Protein AF-A0A5C1QLM6-F1 (afdb_monomer)

pLDDT: mean 85.86, std 17.46, range [25.64, 98.12]

Nearest PDB structures (foldseek):
  5x2f-assembly1_D  TM=4.981E-01  e=1.579E-01  Homo sapiens
  3kex-assembly2_B-2  TM=4.715E-01  e=1.769E-01  Homo sapiens
  5wvd-assembly1_B  TM=4.440E-01  e=2.634E-01  Homo sapiens
  3wdi-assembly1_A  TM=3.909E-01  e=4.650E-01  Anoxybacillus sp. LM18-11
  3wdh-assembly1_A  TM=4.231E-01  e=8.208E-01  Anoxybacillus sp. LM18-11

Sequence (205 aa):
MNTLKQDDNNLIPLNIDGKEYSAILSGLNSKVFRSVDITALQNEPGWIFDDEERMEPWNLIGISEHRGCMVFYGPLVEGREFTSADLDLEKLNRMVHLFQALRNKKMSYQGFYSRGWIFLNDGRILLLPNSLMEFIRKSDNEKTRMLHWYPYNHPDHSGLKGLEFTAAILSATLLKGQHPYAPWKLKRITGTNNCAGAPSSVRTC

Organism: NCBI:txid2518645

Structure (mmCIF, N/CA/C/O backbone):
data_AF-A0A5C1QLM6-F1
#
_entry.id   AF-A0A5C1QLM6-F1
#
loop_
_atom_site.group_PDB
_atom_site.id
_atom_site.type_symbol
_atom_site.label_atom_id
_atom_site.label_alt_id
_atom_site.label_comp_id
_atom_site.label_asym_id
_atom_site.label_entity_id
_atom_site.label_seq_id
_atom_site.pdbx_PDB_ins_code
_atom_site.Cartn_x
_atom_site.Cartn_y
_atom_site.Cartn_z
_atom_site.occupancy
_atom_site.B_iso_or_equiv
_atom_site.auth_seq_id
_atom_site.auth_comp_id
_atom_site.auth_asym_id
_atom_site.auth_atom_id
_atom_site.pdbx_PDB_model_num
ATO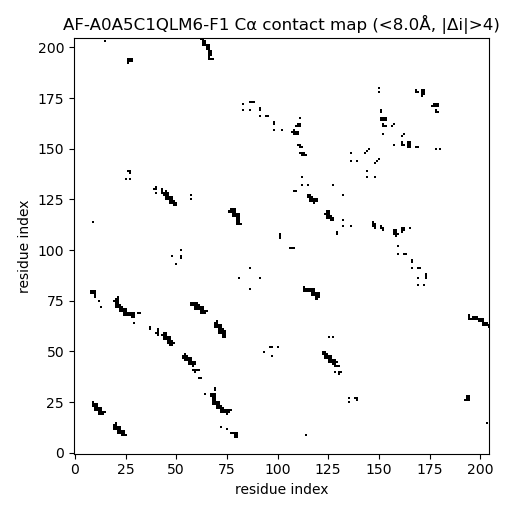M 1 N N . MET A 1 1 ? -24.770 -24.256 -4.754 1.00 31.14 1 MET A N 1
ATOM 2 C CA . MET A 1 1 ? -23.845 -23.624 -3.789 1.00 31.14 1 MET A CA 1
ATOM 3 C C . MET A 1 1 ? -23.047 -22.578 -4.544 1.00 31.14 1 MET A C 1
ATOM 5 O O . MET A 1 1 ? -22.203 -22.949 -5.346 1.00 31.14 1 MET A O 1
ATOM 9 N N . ASN A 1 2 ? -23.374 -21.297 -4.367 1.00 25.64 2 ASN A N 1
ATOM 10 C CA . ASN A 1 2 ? -22.615 -20.203 -4.970 1.00 25.64 2 ASN A CA 1
ATOM 11 C C . ASN A 1 2 ? -21.424 -19.902 -4.062 1.00 25.64 2 ASN A C 1
ATOM 13 O O . ASN A 1 2 ? -21.585 -19.309 -2.998 1.00 25.64 2 ASN A O 1
ATOM 17 N N . THR A 1 3 ? -20.240 -20.358 -4.458 1.00 26.95 3 THR A N 1
ATOM 18 C CA . THR A 1 3 ? -18.983 -19.942 -3.842 1.00 26.95 3 THR A CA 1
ATOM 19 C C . THR A 1 3 ? -18.791 -18.472 -4.195 1.00 26.95 3 THR A C 1
ATOM 21 O O . THR A 1 3 ? -18.468 -18.149 -5.338 1.00 26.95 3 THR A O 1
ATOM 24 N N . LEU A 1 4 ? -19.070 -17.572 -3.249 1.00 27.59 4 LEU A N 1
ATOM 25 C CA . LEU A 1 4 ? -18.693 -16.167 -3.370 1.00 27.59 4 LEU A CA 1
ATOM 26 C C . LEU A 1 4 ? -17.194 -16.138 -3.683 1.00 27.59 4 LEU A C 1
ATOM 28 O O . LEU A 1 4 ? -16.391 -16.617 -2.880 1.00 27.59 4 LEU A O 1
ATOM 32 N N . LYS A 1 5 ? -16.823 -15.635 -4.867 1.00 31.86 5 LYS A N 1
ATOM 33 C CA . LYS A 1 5 ? -15.451 -15.199 -5.115 1.00 31.86 5 LYS A CA 1
ATOM 34 C C . LYS A 1 5 ? -15.189 -14.141 -4.057 1.00 31.86 5 LYS A C 1
ATOM 36 O O . LYS A 1 5 ? -15.856 -13.114 -4.035 1.00 31.86 5 LYS A O 1
ATOM 41 N N . GLN A 1 6 ? -14.336 -14.474 -3.106 1.00 41.78 6 GLN A N 1
ATOM 42 C CA . GLN A 1 6 ? -13.878 -13.527 -2.118 1.00 41.78 6 GLN A CA 1
ATOM 43 C C . GLN A 1 6 ? -13.138 -12.451 -2.910 1.00 41.78 6 GLN A C 1
ATOM 45 O O . GLN A 1 6 ? -12.119 -12.753 -3.520 1.00 41.78 6 GLN A O 1
ATOM 50 N N . ASP A 1 7 ? -13.724 -11.259 -3.019 1.00 50.56 7 ASP A N 1
ATOM 51 C CA . ASP A 1 7 ? -13.037 -10.135 -3.639 1.00 50.56 7 ASP A CA 1
ATOM 52 C C . ASP A 1 7 ? -11.776 -9.891 -2.812 1.00 50.56 7 ASP A C 1
ATOM 54 O O . ASP A 1 7 ? -11.856 -9.553 -1.631 1.00 50.56 7 ASP A O 1
ATOM 58 N N . ASP A 1 8 ? -10.611 -10.099 -3.425 1.00 62.44 8 ASP A N 1
ATOM 59 C CA . ASP A 1 8 ? -9.287 -9.930 -2.815 1.00 62.44 8 ASP A CA 1
ATOM 60 C C . ASP A 1 8 ? -8.975 -8.449 -2.491 1.00 62.44 8 ASP A C 1
ATOM 62 O O . ASP A 1 8 ? -7.832 -8.077 -2.246 1.00 62.44 8 ASP A O 1
ATOM 66 N N . ASN A 1 9 ? -9.984 -7.568 -2.489 1.00 73.94 9 ASN A N 1
ATOM 67 C CA . ASN A 1 9 ? -9.798 -6.162 -2.182 1.00 73.94 9 ASN A CA 1
ATOM 68 C C . ASN A 1 9 ? -9.672 -5.960 -0.669 1.00 73.94 9 ASN A C 1
ATOM 70 O 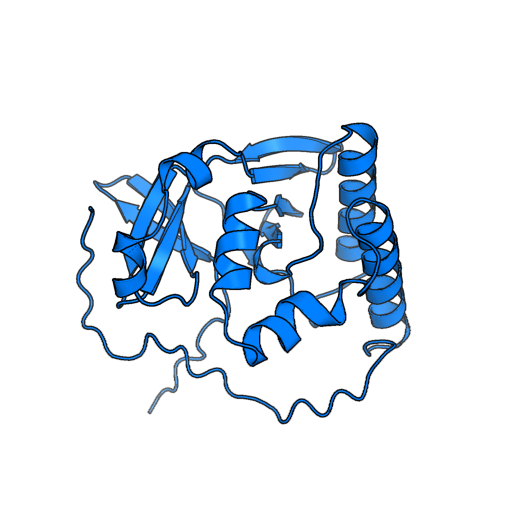O . ASN A 1 9 ? -10.621 -6.167 0.089 1.00 73.94 9 ASN A O 1
ATOM 74 N N . ASN A 1 10 ? -8.501 -5.503 -0.230 1.00 84.75 10 ASN A N 1
ATOM 75 C CA . ASN A 1 10 ? -8.263 -5.171 1.171 1.00 84.75 10 ASN A CA 1
ATOM 76 C C . ASN A 1 10 ? -8.892 -3.840 1.602 1.00 84.75 10 ASN A C 1
ATOM 78 O O . ASN A 1 10 ? -8.810 -3.501 2.777 1.00 84.75 10 ASN A O 1
ATOM 82 N N . LEU A 1 11 ? -9.540 -3.106 0.697 1.00 92.56 11 LEU A N 1
ATOM 83 C CA . LEU A 1 11 ? -10.263 -1.877 1.000 1.00 92.56 11 LEU A CA 1
ATOM 84 C C . LEU A 1 11 ? -11.777 -2.126 0.975 1.00 92.56 11 LEU A C 1
ATOM 86 O O . LEU A 1 11 ? -12.322 -2.530 -0.052 1.00 92.56 11 LEU A O 1
ATOM 90 N N . ILE A 1 12 ? -12.458 -1.875 2.093 1.00 93.12 12 ILE A N 1
ATOM 91 C CA . ILE A 1 12 ? -13.914 -2.028 2.217 1.00 93.12 12 ILE A CA 1
ATOM 92 C C . ILE A 1 12 ? -14.564 -0.734 2.720 1.00 93.12 12 ILE A C 1
ATOM 94 O O . ILE A 1 12 ? -13.961 -0.030 3.534 1.00 93.12 12 ILE A O 1
ATOM 98 N N . PRO A 1 13 ? -15.799 -0.420 2.295 1.00 93.88 13 PRO A N 1
ATOM 99 C CA . PRO A 1 13 ? -16.560 0.660 2.906 1.00 93.88 13 PRO A CA 1
ATOM 100 C C . PRO A 1 13 ? -16.945 0.286 4.344 1.00 93.88 13 PRO A C 1
ATOM 102 O O . PRO A 1 13 ? -17.317 -0.856 4.635 1.00 93.88 13 PRO A O 1
ATOM 105 N N . LEU A 1 14 ? -16.869 1.258 5.248 1.00 94.00 14 LEU A N 1
ATOM 106 C CA . LEU A 1 14 ? -17.244 1.126 6.652 1.00 94.00 14 LEU A CA 1
ATOM 107 C C . LEU A 1 14 ? -18.118 2.313 7.057 1.00 94.00 14 LEU A C 1
ATOM 109 O O . LEU A 1 14 ? -17.733 3.462 6.861 1.00 94.00 14 LEU A O 1
ATOM 113 N N . ASN A 1 15 ? -19.281 2.036 7.643 1.00 94.38 15 ASN A N 1
ATOM 114 C CA . ASN A 1 15 ? -20.166 3.064 8.182 1.00 94.38 15 ASN A CA 1
ATOM 115 C C . 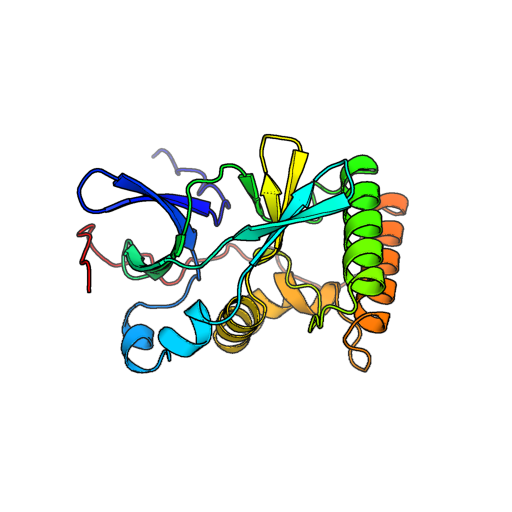ASN A 1 15 ? -20.024 3.108 9.710 1.00 94.38 15 ASN A C 1
ATOM 117 O O . ASN A 1 15 ? -20.240 2.092 10.376 1.00 94.38 15 ASN A O 1
ATOM 121 N N . ILE A 1 16 ? -19.643 4.268 10.244 1.00 92.75 16 ILE A N 1
ATOM 122 C CA . ILE A 1 16 ? -19.563 4.541 11.683 1.00 92.75 16 ILE A CA 1
ATOM 123 C C . ILE A 1 16 ? -20.390 5.795 11.948 1.00 92.75 16 ILE A C 1
ATOM 125 O O . ILE A 1 16 ? -20.115 6.852 11.379 1.00 92.75 16 ILE A O 1
ATOM 129 N N . ASP A 1 17 ? -21.412 5.660 12.793 1.00 93.12 17 ASP A N 1
ATOM 130 C CA . ASP A 1 17 ? -22.312 6.744 13.204 1.00 93.12 17 ASP A CA 1
ATOM 131 C C . ASP A 1 17 ? -22.927 7.527 12.027 1.00 93.12 17 ASP A C 1
ATOM 133 O O . ASP A 1 17 ? -23.082 8.746 12.068 1.00 93.12 17 ASP A O 1
ATOM 137 N N . GLY A 1 18 ? -23.270 6.824 10.941 1.00 93.94 18 GLY A N 1
ATOM 138 C CA . GLY A 1 18 ? -23.884 7.415 9.750 1.00 93.94 18 GLY A CA 1
ATOM 139 C C . GLY A 1 18 ? -22.897 8.076 8.785 1.00 93.94 18 GLY A C 1
ATOM 140 O O . GLY A 1 18 ? -23.326 8.590 7.753 1.00 93.94 18 GLY A O 1
ATOM 141 N N . LYS A 1 19 ? -21.591 8.047 9.075 1.00 96.62 19 LYS A N 1
ATOM 142 C CA . LYS A 1 19 ? -20.536 8.539 8.183 1.00 96.62 19 LYS A CA 1
ATOM 143 C C . LYS A 1 19 ? -19.775 7.381 7.546 1.00 96.62 19 LYS A C 1
ATOM 145 O O . LYS A 1 19 ? -19.453 6.393 8.205 1.00 96.62 19 LYS A O 1
ATOM 150 N N . GLU A 1 20 ? -19.484 7.521 6.257 1.00 96.88 20 GLU A N 1
ATOM 151 C CA . GLU A 1 20 ? -18.749 6.523 5.484 1.00 96.88 20 GLU A CA 1
ATOM 152 C C . GLU A 1 20 ? -17.241 6.772 5.512 1.00 96.88 20 GLU A C 1
ATOM 154 O O . GLU A 1 20 ? -16.758 7.907 5.441 1.00 96.88 20 GLU A O 1
ATOM 159 N N . TYR A 1 21 ? -16.507 5.672 5.606 1.00 97.38 21 TYR A N 1
ATOM 160 C CA . TYR A 1 21 ? -15.057 5.604 5.671 1.00 97.38 21 TYR A CA 1
ATOM 161 C C . TYR A 1 21 ? -14.558 4.460 4.795 1.00 97.38 21 TYR A C 1
ATOM 163 O O . TYR A 1 21 ? -15.291 3.503 4.532 1.00 97.38 21 TYR A O 1
ATOM 171 N N . SER A 1 22 ? -13.283 4.515 4.423 1.00 96.19 22 SER A N 1
ATOM 172 C CA . SER A 1 22 ? -12.599 3.361 3.842 1.00 96.19 22 SER A CA 1
ATOM 173 C C . SER A 1 22 ? -11.795 2.650 4.911 1.00 96.19 22 SER A C 1
ATOM 175 O O . SER A 1 22 ? -10.986 3.270 5.603 1.00 96.19 22 SER A O 1
ATOM 177 N N . ALA A 1 23 ? -12.025 1.348 5.041 1.00 95.81 23 ALA A N 1
ATOM 178 C CA . ALA A 1 23 ? -11.362 0.487 5.998 1.00 95.81 23 ALA A CA 1
ATOM 179 C C . ALA A 1 23 ? -10.430 -0.505 5.292 1.00 95.81 23 ALA A C 1
ATOM 181 O O . ALA A 1 23 ? -10.814 -1.180 4.339 1.00 95.81 23 ALA A O 1
ATOM 182 N N . ILE A 1 24 ? -9.204 -0.603 5.797 1.00 94.75 24 ILE A N 1
ATOM 183 C CA . ILE A 1 24 ? -8.145 -1.488 5.330 1.00 94.75 24 ILE A CA 1
ATOM 184 C C . ILE A 1 24 ? -8.201 -2.768 6.164 1.00 94.75 24 ILE A C 1
ATOM 186 O O . ILE A 1 24 ? -8.007 -2.754 7.387 1.00 94.75 24 ILE A O 1
ATOM 190 N N . LEU A 1 25 ? -8.471 -3.886 5.497 1.00 91.88 25 LEU A N 1
ATOM 191 C CA . LEU A 1 25 ? -8.443 -5.225 6.066 1.00 91.88 25 LEU A CA 1
ATOM 192 C C . LEU A 1 25 ? -6.998 -5.603 6.392 1.00 91.88 25 LEU A C 1
ATOM 194 O O . LEU A 1 25 ? -6.215 -5.969 5.521 1.00 91.88 25 LEU A O 1
ATOM 198 N N . SER A 1 26 ? -6.635 -5.569 7.673 1.00 88.88 26 SER A N 1
ATOM 199 C CA . SER A 1 26 ? -5.277 -5.944 8.091 1.00 88.88 26 SER A CA 1
ATOM 200 C C . SER A 1 26 ? -5.011 -7.449 7.963 1.00 88.88 26 SER A C 1
ATOM 202 O O . SER A 1 26 ? -3.878 -7.871 7.748 1.00 88.88 26 SER A O 1
ATOM 204 N N . GLY A 1 27 ? -6.063 -8.272 8.062 1.00 86.12 27 GLY A N 1
ATOM 205 C CA . GLY A 1 27 ? -5.959 -9.730 8.203 1.00 86.12 27 GLY A CA 1
ATOM 206 C C . GLY A 1 27 ? -5.581 -10.184 9.620 1.00 86.12 27 GLY A C 1
ATOM 207 O O . GLY A 1 27 ? -5.438 -11.383 9.867 1.00 86.12 27 GLY A O 1
ATOM 208 N N . LEU A 1 28 ? -5.436 -9.243 10.557 1.00 87.06 28 LEU A N 1
ATOM 209 C CA . LEU A 1 28 ? -5.079 -9.511 11.945 1.00 87.06 28 LEU A CA 1
ATOM 210 C C . LEU A 1 28 ? -6.322 -9.801 12.777 1.00 87.06 28 LEU A C 1
ATOM 212 O O . LEU A 1 28 ? -7.375 -9.192 12.594 1.00 87.06 28 LEU A O 1
ATOM 216 N N . ASN A 1 29 ? -6.186 -10.718 13.731 1.00 87.44 29 ASN A N 1
ATOM 217 C CA . ASN A 1 29 ? -7.254 -11.034 14.670 1.00 87.44 29 ASN A CA 1
ATOM 218 C C . ASN A 1 29 ? -7.513 -9.846 15.613 1.00 87.44 29 ASN A C 1
ATOM 220 O O . ASN A 1 29 ? -6.563 -9.250 16.127 1.00 87.44 29 ASN A O 1
ATOM 224 N N . SER A 1 30 ? -8.780 -9.545 15.911 1.00 84.75 30 SER A N 1
ATOM 225 C CA . SER A 1 30 ? -9.138 -8.432 16.804 1.00 84.75 30 SER A CA 1
ATOM 226 C C . SER A 1 30 ? -8.588 -8.571 18.231 1.00 84.75 30 SER A C 1
ATOM 228 O O . SER A 1 30 ? -8.440 -7.578 18.933 1.00 84.75 30 SER A O 1
ATOM 230 N N . LYS A 1 31 ? -8.157 -9.760 18.671 1.00 83.06 31 LYS A N 1
ATOM 231 C CA . LYS A 1 31 ? -7.467 -9.934 19.965 1.00 83.06 31 LYS A CA 1
ATOM 232 C C . LYS A 1 31 ? -6.138 -9.174 20.057 1.00 83.06 31 LYS A C 1
ATOM 234 O O . LYS A 1 31 ? -5.726 -8.837 21.165 1.00 83.06 31 LYS A O 1
ATOM 239 N N . VAL A 1 32 ? -5.496 -8.875 18.924 1.00 78.81 32 VAL A N 1
ATOM 240 C CA . VAL A 1 32 ? -4.245 -8.094 18.866 1.00 78.81 32 VAL A CA 1
ATOM 241 C C . VAL A 1 32 ? -4.482 -6.618 19.231 1.00 78.81 32 VAL A C 1
ATOM 243 O O . VAL A 1 32 ? -3.540 -5.912 19.574 1.00 78.81 32 VAL A O 1
ATOM 246 N N . PHE A 1 33 ? -5.738 -6.151 19.254 1.00 76.00 33 PHE A N 1
ATOM 247 C CA . PHE A 1 33 ? -6.116 -4.751 19.509 1.00 76.00 33 PHE A CA 1
ATOM 248 C C . PHE A 1 33 ? -5.568 -4.190 20.823 1.00 76.00 33 PHE A C 1
ATOM 250 O O . PHE A 1 33 ? -5.197 -3.026 20.884 1.00 76.00 33 PHE A O 1
ATOM 257 N N . ARG A 1 34 ? -5.437 -5.024 21.861 1.00 75.75 34 ARG A N 1
ATOM 258 C CA . ARG A 1 34 ? -4.981 -4.580 23.190 1.00 75.75 34 ARG A CA 1
ATOM 259 C C . ARG A 1 34 ? -3.514 -4.150 23.245 1.00 75.75 34 ARG A C 1
ATOM 261 O O . ARG A 1 34 ? -3.130 -3.499 24.207 1.00 75.75 34 ARG A O 1
ATOM 268 N N . SER A 1 35 ? -2.703 -4.542 22.266 1.00 77.75 35 SER A N 1
ATOM 269 C CA . SER A 1 35 ? -1.267 -4.238 22.226 1.00 77.75 35 SER A CA 1
ATOM 270 C C . SER A 1 35 ? -0.893 -3.174 21.196 1.00 77.75 35 SER A C 1
ATOM 272 O O . SER A 1 35 ? 0.291 -2.895 21.030 1.00 77.75 35 SER A O 1
ATOM 274 N N . VAL A 1 36 ? -1.864 -2.621 20.463 1.00 82.94 36 VAL A N 1
ATOM 275 C CA . VAL A 1 36 ? -1.591 -1.638 19.410 1.00 82.94 36 VAL A CA 1
ATOM 276 C C . VAL A 1 36 ? -1.531 -0.242 20.011 1.00 82.94 36 VAL A C 1
ATOM 278 O O . VAL A 1 36 ? -2.496 0.219 20.614 1.00 82.94 36 VAL A O 1
ATOM 281 N N . ASP A 1 37 ? -0.413 0.449 19.801 1.00 88.44 37 ASP A N 1
ATOM 282 C CA . ASP A 1 37 ? -0.309 1.882 20.066 1.00 88.44 37 ASP A CA 1
ATOM 283 C C . ASP A 1 37 ? -0.997 2.654 18.931 1.00 88.44 37 ASP A C 1
ATOM 285 O O . ASP A 1 37 ? -0.398 2.975 17.903 1.00 88.44 37 ASP A O 1
ATOM 289 N N . ILE A 1 38 ? -2.300 2.884 19.096 1.00 88.12 38 ILE A N 1
ATOM 290 C CA . ILE A 1 38 ? -3.146 3.550 18.096 1.00 88.12 38 ILE A CA 1
ATOM 291 C C . ILE A 1 38 ? -2.651 4.972 17.829 1.00 88.12 38 ILE A C 1
ATOM 293 O O . ILE A 1 38 ? -2.599 5.397 16.678 1.00 88.12 38 ILE A O 1
ATOM 297 N N . THR A 1 39 ? -2.235 5.677 18.879 1.00 89.75 39 THR A N 1
ATOM 298 C CA . THR A 1 39 ? -1.730 7.047 18.786 1.00 89.75 39 THR A CA 1
ATOM 299 C C . THR A 1 39 ? -0.485 7.099 17.908 1.00 89.75 39 THR A C 1
ATOM 301 O O . THR A 1 39 ? -0.395 7.943 17.019 1.00 89.75 39 THR A O 1
ATOM 304 N N . ALA A 1 40 ? 0.453 6.161 18.086 1.00 89.81 40 ALA A N 1
ATOM 305 C CA . ALA A 1 40 ? 1.628 6.070 17.222 1.00 89.81 40 ALA A CA 1
ATOM 306 C C . ALA A 1 40 ? 1.256 5.830 15.748 1.00 89.81 40 ALA A C 1
ATOM 308 O O . ALA A 1 40 ? 1.864 6.440 14.870 1.00 89.81 40 ALA A O 1
ATOM 309 N N . LEU A 1 41 ? 0.241 4.999 15.478 1.00 92.06 41 LEU A N 1
ATOM 310 C CA . LEU A 1 41 ? -0.246 4.744 14.115 1.00 92.06 41 LEU A CA 1
ATOM 311 C C . LEU A 1 41 ? -0.986 5.940 13.494 1.00 92.06 41 LEU A C 1
ATOM 313 O O . LEU A 1 41 ? -0.980 6.088 12.275 1.00 92.06 41 LEU A O 1
ATOM 317 N N . GLN A 1 42 ? -1.637 6.777 14.303 1.00 93.31 42 GLN A N 1
ATOM 318 C CA . GLN A 1 42 ? -2.369 7.966 13.846 1.00 93.31 42 GLN A CA 1
ATOM 319 C C . GLN A 1 42 ? -1.471 9.195 13.652 1.00 93.31 42 GLN A C 1
ATOM 321 O O . GLN A 1 42 ? -1.832 10.103 12.908 1.00 93.31 42 GLN A O 1
ATOM 326 N N . ASN A 1 43 ? -0.309 9.233 14.307 1.00 93.31 43 ASN A N 1
ATOM 327 C CA . ASN A 1 43 ? 0.608 10.375 14.257 1.00 93.31 43 ASN A CA 1
ATOM 328 C C . ASN A 1 43 ? 1.380 10.496 12.934 1.00 93.31 43 ASN A C 1
ATOM 330 O O . ASN A 1 43 ? 1.984 11.538 12.677 1.00 93.31 43 ASN A O 1
ATOM 334 N N . GLU A 1 44 ? 1.388 9.453 12.104 1.00 93.94 44 GLU A N 1
ATOM 335 C CA . GLU A 1 44 ? 2.027 9.476 10.792 1.00 93.94 44 GLU A CA 1
ATOM 336 C C . GLU A 1 44 ? 0.965 9.442 9.682 1.00 93.94 44 GLU A C 1
ATOM 338 O O . GLU A 1 44 ? 0.165 8.504 9.629 1.00 93.94 44 GLU A O 1
ATOM 343 N N . PRO A 1 45 ? 0.948 10.426 8.767 1.00 95.75 45 PRO A N 1
ATOM 344 C CA . PRO A 1 45 ? 0.030 10.408 7.638 1.00 95.75 45 PRO A CA 1
ATOM 345 C C . PRO A 1 45 ? 0.460 9.372 6.590 1.00 95.75 45 PRO A C 1
ATOM 347 O O . PRO A 1 45 ? 1.647 9.154 6.331 1.00 95.75 45 PRO A O 1
ATOM 350 N N . GLY A 1 46 ? -0.532 8.781 5.929 1.00 96.31 46 GLY A N 1
ATOM 351 C CA . GLY A 1 46 ? -0.384 8.235 4.587 1.00 96.31 46 GLY A CA 1
ATOM 352 C C . GLY A 1 46 ? -0.426 9.361 3.555 1.00 96.31 46 GLY A C 1
ATOM 353 O O . GLY A 1 46 ? -0.632 10.529 3.893 1.00 96.31 46 GLY A O 1
ATOM 354 N N . TRP A 1 47 ? -0.247 9.020 2.285 1.00 97.69 47 TRP A N 1
ATOM 355 C CA . TRP A 1 47 ? -0.132 10.006 1.214 1.00 97.69 47 TRP A CA 1
ATOM 356 C C . TRP A 1 47 ? -0.892 9.577 -0.028 1.00 97.69 47 TRP A C 1
ATOM 358 O O . TRP A 1 47 ? -0.692 8.471 -0.519 1.00 97.69 47 TRP A O 1
ATOM 368 N N . ILE A 1 48 ? -1.728 10.463 -0.555 1.00 98.12 48 ILE A N 1
ATOM 369 C CA . ILE A 1 48 ? -2.335 10.326 -1.874 1.00 98.12 48 ILE A CA 1
ATOM 370 C C . ILE A 1 48 ? -1.459 11.084 -2.867 1.00 98.12 48 ILE A C 1
ATOM 372 O O . ILE A 1 48 ? -1.255 12.290 -2.734 1.00 98.12 48 ILE A O 1
ATOM 376 N N . PHE A 1 49 ? -0.936 10.351 -3.841 1.00 98.12 49 PHE A N 1
ATOM 377 C CA . PHE A 1 49 ? -0.134 10.856 -4.943 1.00 98.12 49 PHE A CA 1
ATOM 378 C C . PHE A 1 49 ? -0.982 11.006 -6.201 1.00 98.12 49 PHE A C 1
ATOM 380 O O . PHE A 1 49 ? -1.690 10.066 -6.574 1.00 98.12 49 PHE A O 1
ATOM 387 N N . ASP A 1 50 ? -0.877 12.154 -6.862 1.00 96.56 50 ASP A N 1
ATOM 388 C CA . ASP A 1 50 ? -1.604 12.452 -8.093 1.00 96.56 50 ASP A CA 1
ATOM 389 C C . ASP A 1 50 ? -0.692 12.725 -9.300 1.00 96.56 50 ASP A C 1
ATOM 391 O O . ASP A 1 50 ? 0.536 12.661 -9.237 1.00 96.56 50 ASP A O 1
ATOM 395 N N . ASP A 1 51 ? -1.332 13.001 -10.431 1.00 92.38 51 ASP A N 1
ATOM 396 C CA . ASP A 1 51 ? -0.714 13.234 -11.736 1.00 92.38 51 ASP A CA 1
ATOM 397 C C . ASP A 1 51 ? 0.121 14.515 -11.803 1.00 92.38 51 ASP A C 1
ATOM 399 O O . ASP A 1 51 ? 1.000 14.628 -12.655 1.00 92.38 51 ASP A O 1
ATOM 403 N N . GLU A 1 52 ? -0.128 15.460 -10.898 1.00 93.62 52 GLU A N 1
ATOM 404 C CA . GLU A 1 52 ? 0.617 16.714 -10.765 1.00 93.62 52 GLU A CA 1
ATOM 405 C C . GLU A 1 52 ? 1.786 16.581 -9.771 1.00 93.62 52 GLU A C 1
ATOM 407 O O . GLU A 1 52 ? 2.366 17.576 -9.332 1.00 93.62 52 GLU A O 1
ATOM 412 N N . GLU A 1 53 ? 2.128 15.347 -9.390 1.00 93.12 53 GLU A N 1
ATOM 413 C CA . GLU A 1 53 ? 3.144 15.002 -8.395 1.00 93.12 53 GLU A CA 1
ATOM 414 C C . GLU A 1 53 ? 2.881 15.586 -6.991 1.00 93.12 53 GLU A C 1
ATOM 416 O O . GLU A 1 53 ? 3.795 15.737 -6.160 1.00 93.12 53 GLU A O 1
ATOM 421 N N . ARG A 1 54 ? 1.620 15.915 -6.687 1.00 95.88 54 ARG A N 1
ATOM 422 C CA . ARG A 1 54 ? 1.213 16.398 -5.365 1.00 95.88 54 ARG A CA 1
ATOM 423 C C . ARG A 1 54 ? 1.062 15.215 -4.415 1.00 95.88 54 ARG A C 1
ATOM 425 O O . ARG A 1 54 ? 0.780 14.093 -4.815 1.00 95.88 54 ARG A O 1
ATOM 432 N N . MET A 1 55 ? 1.307 15.486 -3.135 1.00 96.50 55 MET A N 1
ATOM 433 C CA . MET A 1 55 ? 1.229 14.505 -2.051 1.00 96.50 55 MET A CA 1
ATOM 434 C C . MET A 1 55 ? 0.268 15.048 -0.999 1.00 96.50 55 MET A C 1
ATOM 436 O O . MET A 1 5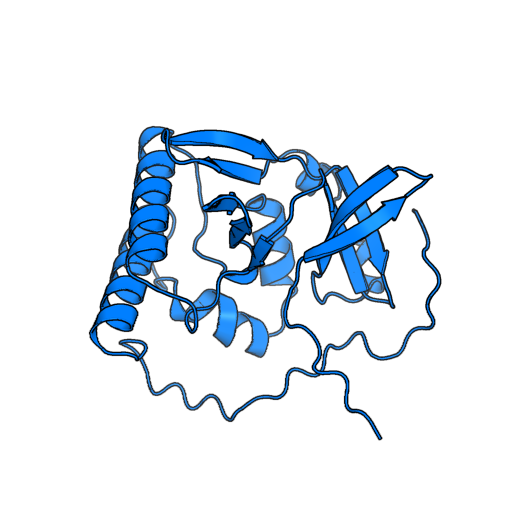5 ? 0.656 15.884 -0.180 1.00 96.50 55 MET A O 1
ATOM 440 N N . GLU A 1 56 ? -0.983 14.609 -1.056 1.00 97.25 56 GLU A N 1
ATOM 441 C CA . GLU A 1 56 ? -2.030 14.998 -0.111 1.00 97.25 56 GLU A CA 1
ATOM 442 C C . GLU A 1 56 ? -2.025 14.045 1.091 1.00 97.25 56 GLU A C 1
ATOM 444 O O . GLU A 1 56 ? -1.959 12.829 0.903 1.00 97.25 56 GLU A O 1
ATOM 449 N N . PRO A 1 57 ? -2.081 14.545 2.335 1.00 97.19 57 PRO A N 1
ATOM 450 C CA . PRO A 1 57 ? -2.077 13.673 3.499 1.00 97.19 57 PRO A CA 1
ATOM 451 C C . PRO A 1 57 ? -3.391 12.887 3.604 1.00 97.19 57 PRO A C 1
ATOM 453 O O . PRO A 1 57 ? -4.482 13.456 3.554 1.00 97.19 57 PRO A O 1
ATOM 456 N N . TRP A 1 58 ? -3.285 11.580 3.837 1.00 97.69 58 TRP A N 1
ATOM 457 C CA . TRP A 1 58 ? -4.395 10.711 4.222 1.00 97.69 58 TRP A CA 1
ATOM 458 C C . TRP A 1 58 ? -4.164 10.230 5.650 1.00 97.69 58 TRP A C 1
ATOM 460 O O . TRP A 1 58 ? -3.210 9.506 5.925 1.00 97.69 58 TRP A O 1
ATOM 470 N N . ASN A 1 59 ? -5.015 10.651 6.580 1.00 96.88 59 ASN A N 1
ATOM 471 C CA . ASN A 1 59 ? -4.823 10.354 7.996 1.00 96.88 59 ASN A CA 1
ATOM 472 C C . ASN A 1 59 ? -5.667 9.159 8.423 1.00 96.88 59 ASN A C 1
ATOM 474 O O . ASN A 1 59 ? -6.865 9.096 8.134 1.00 96.88 59 ASN A O 1
ATOM 478 N N . LEU A 1 60 ? -5.050 8.246 9.170 1.00 96.81 60 LEU A N 1
ATOM 479 C CA . LEU A 1 60 ? -5.775 7.198 9.870 1.00 96.81 60 LEU A CA 1
ATOM 480 C C . LEU A 1 60 ? -6.692 7.848 10.917 1.00 96.81 60 LEU A C 1
ATOM 482 O O . LEU A 1 60 ? -6.228 8.590 11.778 1.00 96.81 60 LEU A O 1
ATOM 486 N N . ILE A 1 61 ? -7.992 7.567 10.849 1.00 96.12 61 ILE A N 1
ATOM 487 C CA . ILE A 1 61 ? -8.980 8.128 11.781 1.00 96.12 61 ILE A CA 1
ATOM 488 C C . ILE A 1 61 ? -9.154 7.207 12.979 1.00 96.12 61 ILE A C 1
ATOM 490 O O . ILE A 1 61 ? -9.240 7.683 14.106 1.00 96.12 61 ILE A O 1
ATOM 494 N N . GLY A 1 62 ? -9.157 5.894 12.767 1.00 94.31 62 GLY A N 1
ATOM 495 C CA . GLY A 1 62 ? -9.305 4.959 13.870 1.00 94.31 62 GLY A CA 1
ATOM 496 C C . GLY A 1 62 ? -9.154 3.503 13.471 1.00 94.31 62 GLY A C 1
ATOM 497 O O . GLY A 1 62 ? -8.749 3.157 12.359 1.00 94.31 62 GLY A O 1
ATOM 498 N N . ILE A 1 63 ? -9.484 2.642 14.427 1.00 94.44 63 ILE A N 1
ATOM 499 C CA . ILE A 1 63 ? -9.440 1.190 14.289 1.00 94.44 63 ILE A CA 1
ATOM 500 C C . ILE A 1 63 ? -10.799 0.637 14.718 1.00 94.44 63 ILE A C 1
ATOM 502 O O . ILE A 1 63 ? -11.421 1.151 15.645 1.00 94.44 63 ILE A O 1
ATOM 506 N N . SER A 1 64 ? -11.279 -0.399 14.042 1.00 93.31 64 SER A N 1
ATOM 507 C CA . SER A 1 64 ? -12.529 -1.081 14.380 1.00 93.31 64 SER A CA 1
ATOM 508 C C . SER A 1 64 ? -12.378 -2.598 14.233 1.00 93.31 64 SER A C 1
ATOM 510 O O . SER A 1 64 ? -11.336 -3.102 13.799 1.00 93.31 64 SER A O 1
ATOM 512 N N . GLU A 1 65 ? -13.422 -3.335 14.603 1.00 91.69 65 GLU A N 1
ATOM 513 C CA . GLU A 1 65 ? -13.544 -4.762 14.336 1.00 91.69 65 GLU A CA 1
ATOM 514 C C . GLU A 1 65 ? -14.549 -5.005 13.203 1.00 91.69 65 GLU A C 1
ATOM 516 O O . GLU A 1 65 ? -15.711 -4.601 13.274 1.00 91.69 65 GLU A O 1
ATOM 521 N N . HIS A 1 66 ? -14.117 -5.739 12.178 1.00 88.62 66 HIS A N 1
ATOM 522 C CA . HIS A 1 66 ? -14.983 -6.232 11.116 1.00 88.62 66 HIS A CA 1
ATOM 523 C C . HIS A 1 66 ? -14.824 -7.746 10.976 1.00 88.62 66 HIS A C 1
ATOM 525 O O . HIS A 1 66 ? -13.766 -8.236 10.584 1.00 88.62 66 HIS A O 1
ATOM 531 N N . ARG A 1 67 ? -15.890 -8.498 11.289 1.00 87.81 67 ARG A N 1
ATOM 532 C CA . ARG A 1 67 ? -15.925 -9.974 11.198 1.00 87.81 67 ARG A CA 1
ATOM 533 C C . ARG A 1 67 ? -14.762 -10.647 11.948 1.00 87.81 67 ARG A C 1
ATOM 535 O O . ARG A 1 67 ? -14.128 -11.560 11.426 1.00 87.81 67 ARG A O 1
ATOM 542 N N . GLY A 1 68 ? -14.442 -10.176 13.157 1.00 88.06 68 GLY A N 1
ATOM 543 C CA . GLY A 1 68 ? -13.326 -10.701 13.956 1.00 88.06 68 GLY A CA 1
ATOM 544 C C . GLY A 1 68 ? -11.928 -10.298 13.467 1.00 88.06 68 GLY A C 1
ATOM 545 O O . GLY A 1 68 ? -10.937 -10.668 14.104 1.00 88.06 68 GLY A O 1
ATOM 546 N N . CYS A 1 69 ? -11.825 -9.543 12.366 1.00 89.38 69 CYS A N 1
ATOM 547 C CA . CYS A 1 69 ? -10.581 -8.909 11.951 1.00 89.38 69 CYS A CA 1
ATOM 548 C C . CYS A 1 69 ? -10.482 -7.488 12.509 1.00 89.38 69 CYS A C 1
ATOM 550 O O . CYS A 1 69 ? -11.465 -6.748 12.559 1.00 89.38 69 CYS A O 1
ATOM 552 N N . MET A 1 70 ? -9.261 -7.072 12.810 1.00 91.62 70 MET A N 1
ATOM 553 C CA . MET A 1 70 ? -8.919 -5.669 12.992 1.00 91.62 70 MET A CA 1
ATOM 554 C C . MET A 1 70 ? -8.933 -4.944 11.642 1.00 91.62 70 MET A C 1
ATOM 556 O O . MET A 1 70 ? -8.320 -5.412 10.673 1.00 91.62 70 MET A O 1
ATOM 560 N N . VAL A 1 71 ? -9.594 -3.791 11.588 1.00 94.44 71 VAL A N 1
ATOM 561 C CA . VAL A 1 71 ? -9.593 -2.910 10.417 1.00 94.44 71 VAL A CA 1
ATOM 562 C C . VAL A 1 71 ? -9.152 -1.508 10.793 1.00 94.44 71 VAL A C 1
ATOM 564 O O . VAL A 1 71 ? -9.506 -1.004 11.855 1.00 94.44 71 VAL A O 1
ATOM 567 N N . PHE A 1 72 ? -8.392 -0.887 9.904 1.00 95.38 72 PHE A N 1
ATOM 568 C CA . PHE A 1 72 ? -7.878 0.472 10.049 1.00 95.38 72 PHE A CA 1
ATOM 569 C C . PHE A 1 72 ? -8.648 1.372 9.102 1.00 95.38 72 PHE A C 1
ATOM 571 O O . PHE A 1 72 ? -8.682 1.069 7.914 1.00 95.38 72 PHE A O 1
ATOM 578 N N . TYR A 1 73 ? -9.284 2.435 9.586 1.00 96.56 73 TYR A N 1
ATOM 579 C CA . TYR A 1 73 ? -10.148 3.257 8.741 1.00 96.56 73 TYR A CA 1
ATOM 580 C C . TYR A 1 73 ? -9.745 4.729 8.728 1.00 96.56 73 TYR A C 1
ATOM 582 O O . TYR A 1 73 ? -9.246 5.275 9.714 1.00 96.56 73 TYR A O 1
ATOM 590 N N . GLY A 1 74 ? -9.979 5.369 7.587 1.00 97.06 74 GLY A N 1
ATOM 591 C CA . GLY A 1 74 ? -9.714 6.785 7.350 1.00 97.06 74 GLY A CA 1
ATOM 592 C C . GLY A 1 74 ? -10.675 7.368 6.310 1.00 97.06 74 GLY A C 1
ATOM 593 O O . GLY A 1 74 ? -11.712 6.754 6.033 1.00 97.06 74 GLY A O 1
ATOM 594 N N . PRO A 1 75 ? -10.374 8.557 5.752 1.00 97.62 75 PRO A N 1
ATOM 595 C CA . PRO A 1 75 ? -11.202 9.198 4.735 1.00 97.62 75 PRO A CA 1
ATOM 596 C C . PRO A 1 75 ? -11.599 8.245 3.604 1.00 97.62 75 PRO A C 1
ATOM 598 O O . PRO A 1 75 ? -10.783 7.428 3.168 1.00 97.62 75 PRO A O 1
ATOM 601 N N . LEU A 1 76 ? -12.848 8.370 3.148 1.00 97.06 76 LEU A N 1
ATOM 602 C CA . LEU A 1 76 ? -13.408 7.546 2.083 1.00 97.06 76 LEU A CA 1
ATOM 603 C C . LEU A 1 76 ? -12.609 7.734 0.786 1.00 97.06 76 LEU A C 1
ATOM 605 O O . LEU A 1 76 ? -12.459 8.843 0.279 1.00 97.06 76 LEU A O 1
ATOM 609 N N . VAL A 1 77 ? -12.108 6.619 0.274 1.00 97.12 77 VAL A N 1
ATOM 610 C CA . VAL A 1 77 ? -11.394 6.462 -0.992 1.00 97.12 77 VAL A CA 1
ATOM 611 C C . VAL A 1 77 ? -11.811 5.139 -1.627 1.00 97.12 77 VAL A C 1
ATOM 613 O O . VAL A 1 77 ? -12.051 4.153 -0.926 1.00 97.12 77 VAL A O 1
ATOM 616 N N . GLU A 1 78 ? -11.867 5.092 -2.950 1.00 95.94 78 GLU A N 1
ATOM 617 C CA . GLU A 1 78 ? -12.161 3.865 -3.683 1.00 95.94 78 GLU A CA 1
ATOM 618 C C . GLU A 1 78 ? -10.952 3.437 -4.494 1.00 95.94 78 GLU A C 1
ATOM 620 O O . GLU A 1 78 ? -10.327 4.253 -5.171 1.00 95.94 78 GLU A O 1
ATOM 625 N N . GLY A 1 79 ? -10.633 2.151 -4.446 1.00 95.44 79 GLY A N 1
ATOM 626 C CA . GLY A 1 79 ? -9.479 1.622 -5.145 1.00 95.44 79 GLY A CA 1
ATOM 627 C C . GLY A 1 79 ? -9.242 0.158 -4.840 1.00 95.44 79 GLY A C 1
ATOM 628 O O . GLY A 1 79 ? -10.067 -0.519 -4.213 1.00 95.44 79 GLY A O 1
ATOM 629 N N . ARG A 1 80 ? -8.094 -0.323 -5.306 1.00 94.31 80 ARG A N 1
ATOM 630 C CA . ARG A 1 80 ? -7.631 -1.695 -5.111 1.00 94.31 80 ARG A CA 1
ATOM 631 C C . ARG A 1 80 ? -6.167 -1.702 -4.736 1.00 94.31 80 ARG A C 1
ATOM 633 O O . ARG A 1 80 ? -5.398 -0.856 -5.185 1.00 94.31 80 ARG A O 1
ATOM 640 N N . GLU A 1 81 ? -5.785 -2.670 -3.920 1.00 93.38 81 GLU A N 1
ATOM 641 C CA . GLU A 1 81 ? -4.376 -2.871 -3.621 1.00 93.38 81 GLU A CA 1
ATOM 642 C C . GLU A 1 81 ? -3.566 -3.226 -4.869 1.00 93.38 81 GLU A C 1
ATOM 644 O O . GLU A 1 81 ? -4.081 -3.772 -5.849 1.00 93.38 81 GLU A O 1
ATOM 649 N N . PHE A 1 82 ? -2.275 -2.926 -4.819 1.00 93.44 82 PHE A N 1
ATOM 650 C CA . PHE A 1 82 ? -1.352 -3.329 -5.857 1.00 93.44 82 PHE A CA 1
ATOM 651 C C . PHE A 1 82 ? -1.245 -4.855 -5.931 1.00 93.44 82 PHE A C 1
ATOM 653 O O . PHE A 1 82 ? -0.882 -5.519 -4.957 1.00 93.44 82 PHE A O 1
ATOM 660 N N . THR A 1 83 ? -1.435 -5.396 -7.133 1.00 91.19 83 THR A N 1
ATOM 661 C CA . THR A 1 83 ? -1.063 -6.770 -7.468 1.00 91.19 83 THR A CA 1
ATOM 662 C C . THR A 1 83 ? -0.117 -6.750 -8.664 1.00 91.19 83 THR A C 1
ATOM 664 O O . THR A 1 83 ? -0.279 -5.960 -9.593 1.00 91.19 83 THR A O 1
ATOM 667 N N . SER A 1 84 ? 0.881 -7.637 -8.678 1.00 89.38 84 SER A N 1
ATOM 668 C CA . SER A 1 84 ? 1.763 -7.765 -9.846 1.00 89.38 84 SER A CA 1
ATOM 669 C C . SER A 1 84 ? 1.055 -8.345 -11.071 1.00 89.38 84 SER A C 1
ATOM 671 O O . SER A 1 84 ? 1.570 -8.203 -12.175 1.00 89.38 84 SER A O 1
ATOM 673 N N . ALA A 1 85 ? -0.098 -8.998 -10.890 1.00 88.50 85 ALA A N 1
ATOM 674 C CA . ALA A 1 85 ? -0.913 -9.516 -11.987 1.00 88.50 85 ALA A CA 1
ATOM 675 C C . ALA A 1 85 ? -1.568 -8.389 -12.798 1.00 88.50 85 ALA A C 1
ATOM 677 O O . ALA A 1 85 ? -1.721 -8.528 -14.008 1.00 88.50 85 ALA A O 1
ATOM 678 N N . ASP A 1 86 ? -1.890 -7.273 -12.140 1.00 88.62 86 ASP A N 1
ATOM 679 C CA . ASP A 1 86 ? -2.519 -6.108 -12.763 1.00 88.62 86 ASP A CA 1
ATOM 680 C C . ASP A 1 86 ? -1.500 -5.019 -13.138 1.00 88.62 86 ASP A C 1
ATOM 682 O O . ASP A 1 86 ? -1.894 -3.880 -13.395 1.00 88.62 86 ASP A O 1
ATOM 686 N N . LEU A 1 87 ? -0.196 -5.321 -13.106 1.00 94.31 87 LEU A N 1
ATOM 687 C CA . LEU A 1 87 ? 0.856 -4.370 -13.455 1.00 94.31 87 LEU A CA 1
ATOM 688 C C . LEU A 1 87 ? 0.880 -4.138 -14.971 1.00 94.31 87 LEU A C 1
ATOM 690 O O . LEU A 1 87 ? 1.113 -5.061 -15.748 1.00 94.31 87 LEU A O 1
ATOM 694 N N . ASP A 1 88 ? 0.729 -2.881 -15.371 1.00 95.62 88 ASP A N 1
ATOM 695 C CA . ASP A 1 88 ? 0.897 -2.402 -16.739 1.00 95.62 88 ASP A CA 1
ATOM 696 C C . ASP A 1 88 ? 1.941 -1.269 -16.789 1.00 95.62 88 ASP A C 1
ATOM 698 O O . ASP A 1 88 ? 2.542 -0.891 -15.775 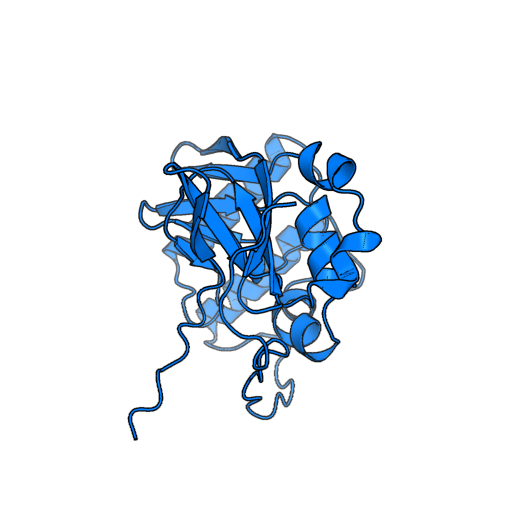1.00 95.62 88 ASP A O 1
ATOM 702 N N . LEU A 1 89 ? 2.201 -0.748 -17.992 1.00 96.56 89 LEU A N 1
ATOM 703 C CA . LEU A 1 89 ? 3.176 0.324 -18.192 1.00 96.56 89 LEU A CA 1
ATOM 704 C C . LEU A 1 89 ? 2.757 1.633 -17.508 1.00 96.56 89 LEU A C 1
ATOM 706 O O . LEU A 1 89 ? 3.617 2.348 -16.998 1.00 96.56 89 LEU A O 1
ATOM 710 N N . GLU A 1 90 ? 1.461 1.940 -17.480 1.00 95.12 90 GLU A N 1
ATOM 711 C CA . GLU A 1 90 ? 0.932 3.171 -16.890 1.00 95.12 90 GLU A CA 1
ATOM 712 C C . GLU A 1 90 ? 1.129 3.173 -15.371 1.00 95.12 90 GLU A C 1
ATOM 714 O O . GLU A 1 90 ? 1.711 4.109 -14.817 1.00 95.12 90 GLU A O 1
ATOM 719 N N . LYS A 1 91 ? 0.752 2.078 -14.703 1.00 95.06 91 LYS A N 1
ATOM 720 C CA . LYS A 1 91 ? 0.968 1.886 -13.266 1.00 95.06 91 LYS A CA 1
ATOM 721 C C . LYS A 1 91 ? 2.445 1.886 -12.919 1.00 95.06 91 LYS A C 1
ATOM 723 O O . LYS A 1 91 ? 2.828 2.549 -11.958 1.00 95.06 91 LYS A O 1
ATOM 728 N N . LEU A 1 92 ? 3.284 1.194 -13.696 1.00 96.56 92 LEU A N 1
ATOM 729 C CA . LEU A 1 92 ? 4.732 1.220 -13.479 1.00 96.56 92 LEU A CA 1
ATOM 730 C C . LEU A 1 92 ? 5.273 2.651 -13.572 1.00 96.56 92 LEU A C 1
ATOM 732 O O . LEU A 1 92 ? 6.018 3.076 -12.690 1.00 96.56 92 LEU A O 1
ATOM 736 N N . ASN A 1 93 ? 4.875 3.402 -14.602 1.00 96.00 93 ASN A N 1
ATOM 737 C CA . ASN A 1 93 ? 5.294 4.789 -14.772 1.00 96.00 93 ASN A CA 1
ATOM 738 C C . ASN A 1 93 ? 4.852 5.649 -13.579 1.00 96.00 93 ASN A C 1
ATOM 740 O O . ASN A 1 93 ? 5.677 6.336 -12.976 1.00 96.00 93 ASN A O 1
ATOM 744 N N . ARG A 1 94 ? 3.584 5.544 -13.159 1.00 95.44 94 ARG A N 1
ATOM 745 C CA . ARG A 1 94 ? 3.061 6.259 -11.984 1.00 95.44 94 ARG A CA 1
ATOM 746 C C . ARG A 1 94 ? 3.845 5.928 -10.713 1.00 95.44 94 ARG A C 1
ATOM 748 O O . ARG A 1 94 ? 4.178 6.830 -9.949 1.00 95.44 94 ARG A O 1
AT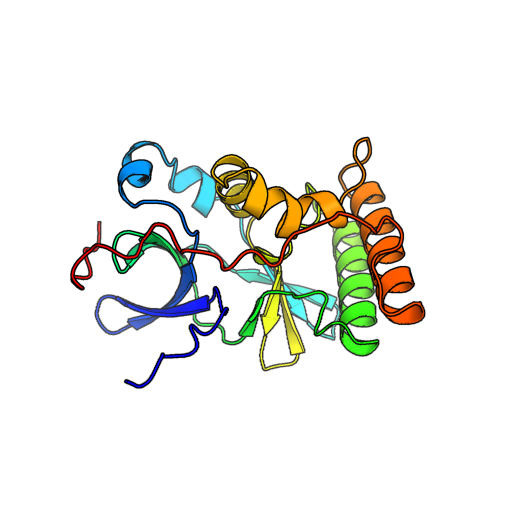OM 755 N N . MET A 1 95 ? 4.177 4.657 -10.492 1.00 95.62 95 MET A N 1
ATOM 756 C CA . MET A 1 95 ? 4.981 4.238 -9.339 1.00 95.62 95 MET A CA 1
ATOM 757 C C . MET A 1 95 ? 6.393 4.825 -9.378 1.00 95.62 95 MET A C 1
ATOM 759 O O . MET A 1 95 ? 6.895 5.262 -8.346 1.00 95.62 95 MET A O 1
ATOM 763 N N . VAL A 1 96 ? 7.025 4.879 -10.554 1.00 95.94 96 VAL A N 1
ATOM 764 C CA . VAL A 1 96 ? 8.341 5.513 -10.722 1.00 95.94 96 VAL A CA 1
ATOM 765 C C . VAL A 1 96 ? 8.273 7.008 -10.397 1.00 95.94 96 VAL A C 1
ATOM 767 O O . VAL A 1 96 ? 9.123 7.489 -9.645 1.00 95.94 96 VAL A O 1
ATOM 770 N N . HIS A 1 97 ? 7.252 7.725 -10.876 1.00 96.50 97 HIS A N 1
ATOM 771 C CA . HIS A 1 97 ? 7.027 9.130 -10.511 1.00 96.50 97 HIS A CA 1
ATOM 772 C C . HIS A 1 97 ? 6.805 9.302 -9.001 1.00 96.50 97 HIS A C 1
ATOM 774 O O . HIS A 1 97 ? 7.411 10.178 -8.386 1.00 96.50 97 HIS A O 1
ATOM 780 N N . LEU A 1 98 ? 6.037 8.417 -8.360 1.00 96.19 98 LEU A N 1
ATOM 781 C CA . LEU A 1 98 ? 5.873 8.428 -6.903 1.00 96.19 98 LEU A CA 1
ATOM 782 C C . LEU A 1 98 ? 7.211 8.195 -6.177 1.00 96.19 98 LEU A C 1
ATOM 784 O O . LEU A 1 98 ? 7.542 8.921 -5.239 1.00 96.19 98 LEU A O 1
ATOM 788 N N . PHE A 1 99 ? 8.041 7.247 -6.618 1.00 95.81 99 PHE A N 1
ATOM 789 C CA . PHE A 1 99 ? 9.372 7.040 -6.030 1.00 95.81 99 PHE A CA 1
ATOM 790 C C . PHE A 1 99 ? 10.263 8.285 -6.162 1.00 95.81 99 PHE A C 1
ATOM 792 O O . PHE A 1 99 ? 10.985 8.636 -5.222 1.00 95.81 99 PHE A O 1
ATOM 799 N N . GLN A 1 100 ? 10.192 8.982 -7.298 1.00 94.81 100 GLN A N 1
ATOM 800 C CA . GLN A 1 100 ? 10.886 10.254 -7.504 1.00 94.81 100 GLN A CA 1
ATOM 801 C C . GLN A 1 100 ? 10.339 11.353 -6.584 1.00 94.81 100 GLN A C 1
ATOM 803 O O . GLN A 1 100 ? 11.126 12.059 -5.953 1.00 94.81 100 GLN A O 1
ATOM 808 N N . ALA A 1 101 ? 9.019 11.459 -6.426 1.00 95.19 101 ALA A N 1
ATOM 809 C CA . ALA A 1 101 ? 8.391 12.418 -5.521 1.00 95.19 101 ALA A CA 1
ATOM 810 C C . ALA A 1 101 ? 8.809 12.183 -4.058 1.00 95.19 101 ALA A C 1
ATOM 812 O O . ALA A 1 101 ? 9.193 13.133 -3.368 1.00 95.19 101 ALA A O 1
ATOM 813 N N . LEU A 1 102 ? 8.832 10.923 -3.602 1.00 94.00 102 LEU A N 1
ATOM 814 C CA . LEU A 1 102 ? 9.325 10.540 -2.271 1.00 94.00 102 LEU A CA 1
ATOM 815 C C . LEU A 1 102 ? 10.790 10.956 -2.072 1.00 94.00 102 LEU A C 1
ATOM 817 O O . LEU A 1 102 ? 11.138 11.530 -1.035 1.00 94.00 102 LEU A O 1
ATOM 821 N N . ARG A 1 103 ? 11.643 10.731 -3.082 1.00 93.75 103 ARG A N 1
ATOM 822 C CA . ARG A 1 103 ? 13.048 11.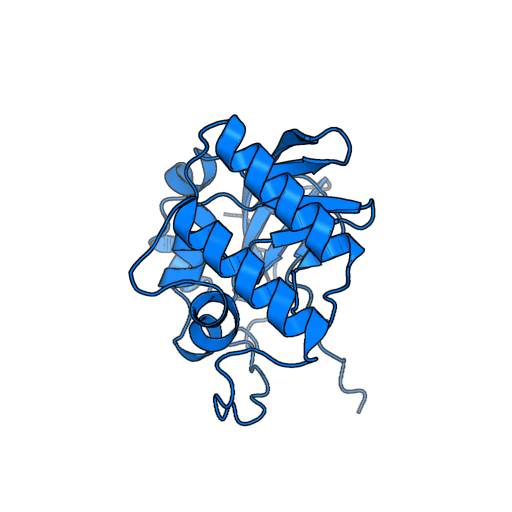171 -3.083 1.00 93.75 103 ARG A CA 1
ATOM 823 C C . ARG A 1 103 ? 13.172 12.687 -2.986 1.00 93.75 103 ARG A C 1
ATOM 825 O O . ARG A 1 103 ? 13.913 13.181 -2.135 1.00 93.75 103 ARG A O 1
ATOM 832 N N . ASN A 1 104 ? 12.450 13.418 -3.829 1.00 93.94 104 ASN A N 1
ATOM 833 C CA . ASN A 1 104 ? 12.528 14.876 -3.921 1.00 93.94 104 ASN A CA 1
ATOM 834 C C . ASN A 1 104 ? 12.048 15.552 -2.630 1.00 93.94 104 ASN A C 1
ATOM 836 O O . ASN A 1 104 ? 12.668 16.506 -2.160 1.00 93.94 104 ASN A O 1
ATOM 840 N N . LYS A 1 105 ? 10.998 15.007 -2.006 1.00 92.25 105 LYS A N 1
ATOM 841 C CA . LYS A 1 105 ? 10.464 15.476 -0.719 1.00 92.25 105 LYS A CA 1
ATOM 842 C C . LYS A 1 105 ? 11.240 14.947 0.495 1.00 92.25 105 LYS A C 1
ATOM 844 O O . LYS A 1 105 ? 10.885 15.283 1.620 1.00 92.25 105 LYS A O 1
ATOM 849 N N . LYS A 1 106 ? 12.301 14.150 0.289 1.00 92.12 106 LYS A N 1
ATOM 850 C CA . LYS A 1 106 ? 13.121 13.519 1.345 1.00 92.12 106 LYS A CA 1
ATOM 851 C C . LYS A 1 106 ? 12.284 12.733 2.361 1.00 92.12 106 LYS A C 1
ATOM 853 O O . LYS A 1 106 ? 12.599 12.705 3.549 1.00 92.12 106 LYS A O 1
ATOM 858 N N . MET A 1 107 ? 11.212 12.105 1.892 1.00 90.44 107 MET A N 1
ATOM 859 C CA . MET A 1 107 ? 10.330 11.311 2.737 1.00 90.44 107 MET A CA 1
ATOM 860 C C . MET A 1 107 ? 10.977 9.955 3.011 1.00 90.44 107 MET A C 1
ATOM 862 O O . MET A 1 107 ? 11.480 9.295 2.099 1.00 90.44 107 MET A O 1
ATOM 866 N N . SER A 1 108 ? 10.986 9.534 4.275 1.00 83.50 108 SER A N 1
ATOM 867 C CA . SER A 1 108 ? 11.478 8.209 4.641 1.00 83.50 108 SER A CA 1
ATOM 868 C C . SER A 1 108 ? 10.453 7.145 4.270 1.00 83.50 108 SER A C 1
ATOM 870 O O . SER A 1 108 ? 9.268 7.288 4.570 1.00 83.50 108 SER A O 1
ATOM 872 N N . TYR A 1 109 ? 10.920 6.053 3.674 1.00 84.75 109 TYR A N 1
ATOM 873 C CA . TYR A 1 109 ? 10.082 4.913 3.333 1.00 84.75 109 TYR A CA 1
ATOM 874 C C . TYR A 1 109 ? 10.852 3.619 3.586 1.00 84.75 109 TYR A C 1
ATOM 876 O O . TYR A 1 109 ? 12.015 3.511 3.200 1.00 84.75 109 TYR A O 1
ATOM 884 N N . GLN A 1 110 ? 10.256 2.649 4.278 1.00 86.88 110 GLN A N 1
ATOM 885 C CA . GLN A 1 110 ? 11.010 1.465 4.717 1.00 86.88 110 GLN A CA 1
ATOM 886 C C . GLN A 1 110 ? 11.139 0.377 3.643 1.00 86.88 110 GLN A C 1
ATOM 888 O O . GLN A 1 110 ? 12.025 -0.470 3.747 1.00 86.88 110 GLN A O 1
ATOM 893 N N . GLY A 1 111 ? 10.293 0.403 2.615 1.00 90.62 111 GLY A N 1
ATOM 894 C CA . GLY A 1 111 ? 10.285 -0.587 1.541 1.00 90.62 111 GLY A CA 1
ATOM 895 C C . GLY A 1 111 ? 8.879 -0.837 1.014 1.00 90.62 111 GLY A C 1
ATOM 896 O O . GLY A 1 111 ? 7.899 -0.355 1.573 1.00 90.62 111 GLY A O 1
ATOM 897 N N . PHE A 1 112 ? 8.768 -1.589 -0.072 1.00 95.25 112 PHE A N 1
ATOM 898 C CA . PHE A 1 112 ? 7.522 -1.789 -0.795 1.00 95.25 112 PHE A CA 1
ATOM 899 C C . PHE A 1 112 ? 6.695 -2.947 -0.221 1.00 95.25 112 PHE A C 1
ATOM 901 O O . PHE A 1 112 ? 7.017 -4.119 -0.424 1.00 95.25 112 PHE A O 1
ATOM 908 N N . TYR A 1 113 ? 5.608 -2.631 0.485 1.00 94.69 113 TYR A N 1
ATOM 909 C CA . TYR A 1 113 ? 4.608 -3.612 0.910 1.00 94.69 113 TYR A CA 1
ATOM 910 C C . TYR A 1 113 ? 3.366 -3.487 0.029 1.00 94.69 113 TYR A C 1
ATOM 912 O O . TYR A 1 113 ? 2.593 -2.554 0.205 1.00 94.69 113 TYR A O 1
ATOM 920 N N . SER A 1 114 ? 3.162 -4.417 -0.907 1.00 93.81 114 SER A N 1
ATOM 921 C CA . SER A 1 114 ? 2.105 -4.312 -1.939 1.00 93.81 114 SER A CA 1
ATOM 922 C C . SER A 1 114 ? 0.699 -4.005 -1.398 1.00 93.81 114 SER A C 1
ATOM 924 O O . SER A 1 114 ? 0.002 -3.177 -1.973 1.00 93.81 114 SER A O 1
ATOM 926 N N . ARG A 1 115 ? 0.310 -4.577 -0.249 1.00 93.06 115 ARG A N 1
ATOM 927 C CA . ARG A 1 115 ? -1.005 -4.325 0.385 1.00 93.06 115 ARG A CA 1
ATOM 928 C C . ARG A 1 115 ? -1.158 -2.911 0.959 1.00 93.06 115 ARG A C 1
ATOM 930 O O . ARG A 1 115 ? -2.256 -2.494 1.303 1.00 93.06 115 ARG A O 1
ATOM 937 N N . GLY A 1 116 ? -0.051 -2.186 1.112 1.00 94.56 116 GLY A N 1
ATOM 938 C CA . GLY A 1 116 ? -0.021 -0.798 1.570 1.00 94.56 116 GLY A CA 1
ATOM 939 C C . GLY A 1 116 ? -0.033 0.240 0.449 1.00 94.56 116 GLY A C 1
ATOM 940 O O . GLY A 1 116 ? 0.078 1.431 0.733 1.00 94.56 116 GLY A O 1
ATOM 941 N N . TRP A 1 117 ? -0.138 -0.207 -0.804 1.00 95.44 117 TRP A N 1
ATOM 942 C CA . TRP A 1 117 ? -0.205 0.634 -1.993 1.00 95.44 117 TRP A CA 1
ATOM 943 C C . TRP A 1 117 ? -1.546 0.395 -2.667 1.00 95.44 117 TRP A C 1
ATOM 945 O O . TRP A 1 117 ? -1.813 -0.708 -3.140 1.00 95.44 117 TRP A O 1
ATOM 955 N N . ILE A 1 118 ? -2.395 1.414 -2.696 1.00 96.38 118 ILE A N 1
ATOM 956 C CA . ILE A 1 118 ? -3.757 1.315 -3.212 1.00 96.38 118 ILE A CA 1
ATOM 957 C C . ILE A 1 118 ? -3.862 2.210 -4.443 1.00 96.38 118 ILE A C 1
ATOM 959 O O . ILE A 1 118 ? -3.702 3.424 -4.355 1.00 96.38 118 ILE A O 1
ATOM 963 N N . PHE A 1 119 ? -4.147 1.607 -5.589 1.00 96.44 119 PHE A N 1
ATOM 964 C CA . PHE A 1 119 ? -4.472 2.319 -6.817 1.00 96.44 119 PHE A CA 1
ATOM 965 C C . PHE A 1 119 ? -5.932 2.747 -6.748 1.00 96.44 119 PHE A C 1
ATOM 967 O O . PHE A 1 119 ? -6.829 1.900 -6.686 1.00 96.44 119 PHE A O 1
ATOM 974 N N . LEU A 1 120 ? -6.155 4.056 -6.701 1.00 96.88 120 LEU A N 1
ATOM 975 C CA . LEU A 1 120 ? -7.484 4.637 -6.607 1.00 96.88 120 LEU A CA 1
ATOM 976 C C . LEU A 1 120 ? -8.184 4.591 -7.970 1.00 96.88 120 LEU A C 1
ATOM 978 O O . LEU A 1 120 ? -7.541 4.627 -9.020 1.00 96.88 120 LEU A O 1
ATOM 982 N N . ASN A 1 121 ? -9.515 4.522 -7.952 1.00 95.69 121 ASN A N 1
ATOM 983 C CA . ASN A 1 121 ? -10.339 4.453 -9.166 1.00 95.69 121 ASN A CA 1
ATOM 984 C C . ASN A 1 121 ? -10.191 5.693 -10.070 1.00 95.69 121 ASN A C 1
ATOM 986 O O . ASN A 1 121 ? -10.541 5.638 -11.245 1.00 95.69 121 ASN A O 1
ATOM 990 N N . ASP A 1 122 ? -9.674 6.796 -9.530 1.00 95.50 122 ASP A N 1
ATOM 991 C CA . ASP A 1 122 ? -9.425 8.055 -10.235 1.00 95.50 122 ASP A CA 1
ATOM 992 C C . ASP A 1 122 ? -7.979 8.214 -10.745 1.00 95.50 122 ASP A C 1
ATOM 994 O O . ASP A 1 122 ? -7.603 9.295 -11.188 1.00 95.50 122 ASP A O 1
ATOM 998 N N . GLY A 1 123 ? -7.163 7.154 -10.693 1.00 94.81 123 GLY A N 1
ATOM 999 C CA . GLY A 1 123 ? -5.797 7.141 -11.234 1.00 94.81 123 GLY A CA 1
ATOM 1000 C C . GLY A 1 123 ? -4.698 7.569 -10.254 1.00 94.81 123 GLY A C 1
ATOM 1001 O O . GLY A 1 123 ? -3.510 7.467 -10.587 1.00 94.81 123 GLY A O 1
ATOM 1002 N N . ARG A 1 124 ? -5.072 7.991 -9.039 1.00 97.31 124 ARG A N 1
ATOM 1003 C CA . ARG A 1 124 ? -4.146 8.335 -7.950 1.00 97.31 124 ARG A CA 1
ATOM 1004 C C . ARG A 1 124 ? -3.628 7.090 -7.222 1.00 97.31 124 ARG A C 1
ATOM 1006 O O . ARG A 1 124 ? -4.185 5.998 -7.340 1.00 97.31 124 ARG A O 1
ATOM 1013 N N . ILE A 1 125 ? -2.570 7.249 -6.427 1.00 97.69 125 ILE A N 1
ATOM 1014 C CA . ILE A 1 125 ? -2.043 6.184 -5.556 1.00 97.69 125 ILE A CA 1
ATOM 1015 C C . ILE A 1 125 ? -2.134 6.626 -4.100 1.00 97.69 125 ILE A C 1
ATOM 1017 O O . ILE A 1 125 ? -1.531 7.623 -3.723 1.00 97.69 125 ILE A O 1
ATOM 1021 N N . LEU A 1 126 ? -2.822 5.849 -3.265 1.00 97.75 126 LEU A N 1
ATOM 1022 C CA . LEU A 1 126 ? -2.738 5.965 -1.814 1.00 97.75 126 LEU A CA 1
ATOM 1023 C C . LEU A 1 126 ? -1.614 5.067 -1.281 1.00 97.75 126 LEU A C 1
ATOM 1025 O O . LEU A 1 126 ? -1.635 3.844 -1.421 1.00 97.75 126 LEU A O 1
ATOM 1029 N N . LEU A 1 127 ? -0.661 5.703 -0.615 1.00 96.56 127 LEU A N 1
ATOM 1030 C CA . LEU A 1 127 ? 0.380 5.102 0.197 1.00 96.56 127 LEU A CA 1
ATOM 1031 C C . LEU A 1 127 ? -0.046 5.130 1.666 1.00 96.56 127 LEU A C 1
ATOM 1033 O O . LEU A 1 127 ? -0.236 6.206 2.235 1.00 96.56 127 LEU A O 1
ATOM 1037 N N . LEU A 1 128 ? -0.182 3.968 2.301 1.00 96.19 128 LEU A N 1
ATOM 1038 C CA . LEU A 1 128 ? -0.503 3.917 3.731 1.00 96.19 128 LEU A CA 1
ATOM 1039 C C . LEU A 1 128 ? 0.640 4.491 4.599 1.00 96.19 128 LEU A C 1
ATOM 1041 O O . LEU A 1 128 ? 1.788 4.519 4.150 1.00 96.19 128 LEU A O 1
ATOM 1045 N N . PRO A 1 129 ? 0.366 4.912 5.851 1.00 95.19 129 PRO A N 1
ATOM 1046 C CA . PRO A 1 129 ? 1.417 5.295 6.797 1.00 95.19 129 PRO A CA 1
ATOM 1047 C C . PRO A 1 129 ? 2.481 4.197 6.961 1.00 95.19 129 PRO A C 1
ATOM 1049 O O . PRO A 1 129 ? 2.137 3.009 7.027 1.00 95.19 129 PRO A O 1
ATOM 1052 N N . ASN A 1 130 ? 3.767 4.560 7.070 1.00 93.81 130 ASN A N 1
ATOM 1053 C CA . ASN A 1 130 ? 4.846 3.573 7.234 1.00 93.81 130 ASN A CA 1
ATOM 1054 C C . ASN A 1 130 ? 4.659 2.741 8.498 1.00 93.81 130 ASN A C 1
ATOM 1056 O O . ASN A 1 130 ? 4.791 1.522 8.450 1.00 93.81 130 ASN A O 1
ATOM 1060 N N . SER A 1 131 ? 4.331 3.397 9.606 1.00 94.12 131 SER A N 1
ATOM 1061 C CA . SER A 1 131 ? 4.042 2.779 10.899 1.00 94.12 131 SER A CA 1
ATOM 1062 C C . SER A 1 131 ? 2.927 1.737 10.793 1.00 94.12 131 SER A C 1
ATOM 1064 O O . SER A 1 131 ? 3.079 0.623 11.300 1.00 94.12 131 SER A O 1
ATOM 1066 N N . LEU A 1 132 ? 1.852 2.040 10.057 1.00 94.44 132 LEU A N 1
ATOM 1067 C CA . LEU A 1 132 ? 0.763 1.099 9.800 1.00 94.44 132 LEU A CA 1
ATOM 1068 C C . LEU A 1 132 ? 1.225 -0.093 8.955 1.00 94.44 132 LEU A C 1
ATOM 1070 O O . LEU A 1 132 ? 0.963 -1.244 9.311 1.00 94.44 132 LEU A O 1
ATOM 1074 N N . MET A 1 133 ? 1.935 0.153 7.854 1.00 94.12 133 MET A N 1
ATOM 1075 C CA . MET A 1 133 ? 2.456 -0.929 7.010 1.00 94.12 133 MET A CA 1
ATOM 1076 C C . MET A 1 133 ? 3.451 -1.812 7.760 1.00 94.12 133 MET A C 1
ATOM 1078 O O . MET A 1 133 ? 3.408 -3.035 7.637 1.00 94.12 133 MET A O 1
ATOM 1082 N N . GLU A 1 134 ? 4.332 -1.215 8.559 1.00 93.44 134 GLU A N 1
ATOM 1083 C CA . GLU A 1 134 ? 5.299 -1.932 9.378 1.00 93.44 134 GLU A CA 1
ATOM 1084 C C . GLU A 1 134 ? 4.594 -2.794 10.429 1.00 93.44 134 GLU A C 1
ATOM 1086 O O . GLU A 1 134 ? 4.949 -3.964 10.598 1.00 93.44 134 GLU A O 1
ATOM 1091 N N . PHE A 1 135 ? 3.567 -2.248 11.084 1.00 93.31 135 PHE A N 1
ATOM 1092 C CA . PHE A 1 135 ? 2.740 -2.971 12.043 1.00 93.31 135 PHE A CA 1
ATOM 1093 C C . PHE A 1 135 ? 2.055 -4.194 11.410 1.00 93.31 135 PHE A C 1
ATOM 1095 O O . PHE A 1 135 ? 2.184 -5.308 11.933 1.00 93.31 135 PHE A O 1
ATOM 1102 N N . ILE A 1 136 ? 1.382 -4.009 10.266 1.00 92.75 136 ILE A N 1
ATOM 1103 C CA . ILE A 1 136 ? 0.713 -5.099 9.536 1.00 92.75 136 ILE A CA 1
ATOM 1104 C C . ILE A 1 136 ? 1.748 -6.151 9.113 1.00 92.75 136 ILE A C 1
ATOM 1106 O O . ILE A 1 136 ? 1.604 -7.326 9.445 1.00 92.75 136 ILE A O 1
ATOM 1110 N N . ARG A 1 137 ? 2.851 -5.737 8.479 1.00 93.19 137 ARG A N 1
ATOM 1111 C CA . ARG A 1 137 ? 3.921 -6.632 8.005 1.00 93.19 137 ARG A CA 1
ATOM 1112 C C . ARG A 1 137 ? 4.574 -7.447 9.126 1.00 93.19 137 ARG A C 1
ATOM 1114 O O . ARG A 1 137 ? 4.929 -8.611 8.919 1.00 93.19 137 ARG A O 1
ATOM 1121 N N . LYS A 1 138 ? 4.798 -6.845 10.298 1.00 92.19 138 LYS A N 1
ATOM 1122 C CA . LYS A 1 138 ? 5.374 -7.543 11.462 1.00 92.19 138 LYS A CA 1
ATOM 1123 C C . LYS A 1 138 ? 4.413 -8.580 12.038 1.00 92.19 138 LYS A C 1
ATOM 1125 O O . LYS A 1 138 ? 4.867 -9.602 12.545 1.00 92.19 138 LYS A O 1
ATOM 1130 N N . SER A 1 139 ? 3.115 -8.316 11.932 1.00 91.00 139 SER A N 1
ATOM 1131 C CA . SER A 1 139 ? 2.056 -9.176 12.460 1.00 91.00 139 SER A CA 1
ATOM 1132 C C . SER A 1 139 ? 1.583 -10.229 11.448 1.00 91.00 139 SER A C 1
ATOM 1134 O O . SER A 1 139 ? 0.940 -11.208 11.829 1.00 91.00 139 SER A O 1
ATOM 1136 N N . ASP A 1 140 ? 1.928 -10.064 10.170 1.00 90.25 140 ASP A N 1
ATOM 1137 C CA . ASP A 1 140 ? 1.697 -11.053 9.125 1.00 90.25 140 ASP A CA 1
ATOM 1138 C C . ASP A 1 140 ? 2.397 -12.382 9.418 1.00 90.25 140 ASP A C 1
ATOM 1140 O O . ASP A 1 140 ? 3.477 -12.460 10.009 1.00 90.25 140 ASP A O 1
ATOM 1144 N N . ASN A 1 141 ? 1.806 -13.463 8.918 1.00 89.56 141 ASN A N 1
ATOM 1145 C CA . ASN A 1 141 ? 2.500 -14.741 8.852 1.00 89.56 141 ASN A CA 1
ATOM 1146 C C . ASN A 1 141 ? 3.523 -14.742 7.698 1.00 89.56 141 ASN A C 1
ATOM 1148 O O . ASN A 1 141 ? 3.471 -13.926 6.776 1.00 89.56 141 ASN A O 1
ATOM 1152 N N . GLU A 1 142 ? 4.446 -15.701 7.734 1.00 90.81 142 GLU A N 1
ATOM 1153 C CA . GLU A 1 142 ? 5.527 -15.815 6.750 1.00 90.81 142 GLU A CA 1
ATOM 1154 C C . GLU A 1 142 ? 5.021 -15.897 5.307 1.00 90.81 142 GLU A C 1
ATOM 1156 O O . GLU A 1 142 ? 5.551 -15.257 4.404 1.00 90.81 142 GLU A O 1
ATOM 1161 N N . LYS A 1 143 ? 3.933 -16.635 5.098 1.00 88.81 143 LYS A N 1
ATOM 1162 C CA . LYS A 1 143 ? 3.313 -16.815 3.790 1.00 88.81 143 LYS A CA 1
ATOM 1163 C C . LYS A 1 143 ? 2.786 -15.497 3.222 1.00 88.81 143 LYS A C 1
ATOM 1165 O O . LYS A 1 143 ? 2.992 -15.245 2.039 1.00 88.81 143 LYS A O 1
ATOM 1170 N N . THR A 1 144 ? 2.169 -14.645 4.038 1.00 89.56 144 THR A N 1
ATOM 1171 C CA . THR A 1 144 ? 1.747 -13.306 3.602 1.00 89.56 144 THR A CA 1
ATOM 1172 C C . THR A 1 144 ? 2.962 -12.437 3.252 1.00 89.56 144 THR A C 1
ATOM 1174 O O . THR A 1 144 ? 2.978 -11.805 2.197 1.00 89.56 144 THR A O 1
ATOM 1177 N N . ARG A 1 145 ? 4.038 -12.468 4.053 1.00 92.12 145 ARG A N 1
ATOM 1178 C CA . ARG A 1 145 ? 5.274 -11.720 3.741 1.00 92.12 145 ARG A CA 1
ATOM 1179 C C . ARG A 1 145 ? 5.953 -12.179 2.449 1.00 92.12 145 ARG A C 1
ATOM 1181 O O . ARG A 1 145 ? 6.418 -11.332 1.686 1.00 92.12 145 ARG A O 1
ATOM 1188 N N . MET A 1 146 ? 5.967 -13.484 2.176 1.00 90.62 146 MET A N 1
ATOM 1189 C CA . MET A 1 146 ? 6.488 -14.042 0.920 1.00 90.62 146 MET A CA 1
ATOM 1190 C C . MET A 1 146 ? 5.730 -13.561 -0.316 1.00 90.62 146 MET A C 1
ATOM 1192 O O . MET A 1 146 ? 6.313 -13.520 -1.393 1.00 90.62 146 MET A O 1
ATOM 1196 N N . LEU A 1 147 ? 4.448 -13.221 -0.181 1.00 89.81 147 LEU A N 1
ATOM 1197 C CA . LEU A 1 147 ? 3.640 -12.719 -1.290 1.00 89.81 147 LEU A CA 1
ATOM 1198 C C . LEU A 1 147 ? 3.780 -11.205 -1.448 1.00 89.81 147 LEU A C 1
ATOM 1200 O O . LEU A 1 147 ? 3.922 -10.715 -2.563 1.00 89.81 147 LEU A O 1
ATOM 1204 N N . HIS A 1 148 ? 3.763 -10.471 -0.335 1.00 92.81 148 HIS A N 1
ATOM 1205 C CA . HIS A 1 148 ? 3.524 -9.031 -0.377 1.00 92.81 148 HIS A CA 1
ATOM 1206 C C . HIS A 1 148 ? 4.737 -8.153 -0.069 1.00 92.81 148 HIS A C 1
ATOM 1208 O O . HIS A 1 148 ? 4.675 -6.953 -0.341 1.00 92.81 148 HIS A O 1
ATOM 1214 N N . TRP A 1 149 ? 5.811 -8.722 0.489 1.00 94.69 149 TRP A N 1
ATOM 1215 C CA . TRP A 1 149 ? 7.003 -7.984 0.917 1.00 94.69 149 TRP A CA 1
ATOM 1216 C C . TRP A 1 149 ? 8.284 -8.501 0.257 1.00 94.69 149 TRP A C 1
ATOM 1218 O O . TRP A 1 149 ? 8.931 -7.758 -0.476 1.00 94.69 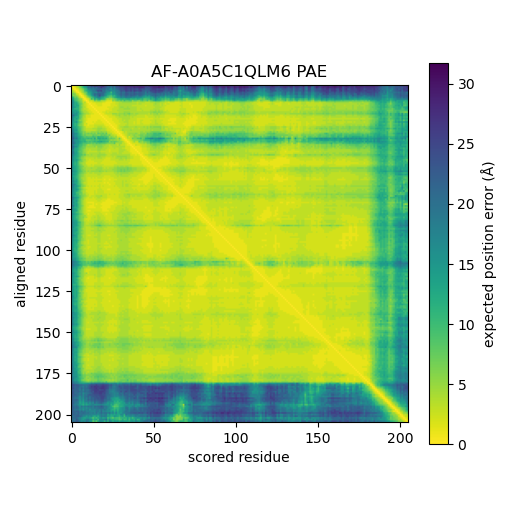149 TRP A O 1
ATOM 1228 N N . TYR A 1 150 ? 8.664 -9.764 0.485 1.00 94.69 150 TYR A N 1
ATOM 1229 C CA . TYR A 1 150 ? 9.970 -10.276 0.041 1.00 94.69 150 TYR A CA 1
ATOM 1230 C C . TYR A 1 150 ? 10.251 -10.158 -1.463 1.00 94.69 150 TYR A C 1
ATOM 1232 O O . TYR A 1 150 ? 11.386 -9.829 -1.792 1.00 94.69 150 TYR A O 1
ATOM 1240 N N . PRO A 1 151 ? 9.284 -10.363 -2.380 1.00 94.38 151 PRO A N 1
ATOM 1241 C CA . PRO A 1 151 ? 9.572 -10.284 -3.813 1.00 94.38 151 PRO A CA 1
ATOM 1242 C C . PRO A 1 151 ? 10.069 -8.899 -4.246 1.00 94.38 151 PRO A C 1
ATOM 1244 O O . PRO A 1 151 ? 10.885 -8.775 -5.153 1.00 94.38 151 PRO A O 1
ATOM 1247 N N . TYR A 1 152 ? 9.599 -7.853 -3.572 1.00 95.38 152 TYR A N 1
ATOM 1248 C CA . TYR A 1 152 ? 9.785 -6.476 -4.015 1.00 95.38 152 TYR A CA 1
ATOM 1249 C C . TYR A 1 152 ? 10.960 -5.766 -3.342 1.00 95.38 152 TYR A C 1
ATOM 1251 O O . TYR A 1 152 ? 11.393 -4.727 -3.826 1.00 95.38 152 TYR A O 1
ATOM 1259 N N . ASN A 1 153 ? 11.485 -6.301 -2.238 1.00 96.00 153 ASN A N 1
ATOM 1260 C CA . ASN A 1 153 ? 12.467 -5.606 -1.409 1.00 96.00 153 ASN A CA 1
ATOM 1261 C C . ASN A 1 153 ? 13.839 -6.271 -1.472 1.00 96.00 153 ASN A C 1
ATOM 1263 O O . ASN A 1 153 ? 13.960 -7.492 -1.400 1.00 96.00 153 ASN A O 1
ATOM 1267 N N . HIS A 1 154 ? 14.880 -5.446 -1.549 1.00 95.31 154 HIS A N 1
ATOM 1268 C CA . HIS A 1 154 ? 16.253 -5.918 -1.449 1.00 95.31 154 HIS A CA 1
ATOM 1269 C C . HIS A 1 154 ? 16.557 -6.323 0.007 1.00 95.31 154 HIS A C 1
ATOM 1271 O O . HIS A 1 154 ? 16.175 -5.586 0.919 1.00 95.31 154 HIS A O 1
ATOM 1277 N N . PRO A 1 155 ? 17.271 -7.436 0.263 1.00 93.12 155 PRO A N 1
ATOM 1278 C CA . PRO A 1 155 ? 17.583 -7.871 1.629 1.00 93.12 155 PRO A CA 1
ATOM 1279 C C . PRO A 1 155 ? 18.455 -6.866 2.398 1.00 93.12 155 PRO A C 1
ATOM 1281 O O . PRO A 1 155 ? 18.233 -6.644 3.585 1.00 93.12 155 PRO A O 1
ATOM 1284 N N . ASP A 1 156 ? 19.397 -6.217 1.707 1.00 95.25 156 ASP A N 1
ATOM 1285 C CA . ASP A 1 156 ? 20.402 -5.333 2.326 1.00 95.25 156 ASP A CA 1
ATOM 1286 C C . ASP A 1 156 ? 20.180 -3.833 2.066 1.00 95.25 156 ASP A C 1
ATOM 1288 O O . ASP A 1 156 ? 20.997 -2.996 2.461 1.00 95.25 156 ASP A O 1
ATOM 1292 N N . HIS A 1 157 ? 19.118 -3.459 1.344 1.00 93.19 157 HIS A N 1
ATOM 1293 C CA . HIS A 1 157 ? 18.873 -2.063 0.973 1.00 93.19 157 HIS A CA 1
ATOM 1294 C C . HIS A 1 157 ? 17.450 -1.646 1.330 1.00 93.19 157 HIS A C 1
ATOM 1296 O O . HIS A 1 157 ? 16.480 -2.252 0.889 1.00 93.19 157 HIS A O 1
ATOM 1302 N N . SER A 1 158 ? 17.345 -0.563 2.095 1.00 91.38 158 SER A N 1
ATOM 1303 C CA . SER A 1 158 ? 16.093 0.092 2.472 1.00 91.38 158 SER A CA 1
ATOM 1304 C C . SER A 1 158 ? 16.037 1.516 1.909 1.00 91.38 158 SER A C 1
ATOM 1306 O O . SER A 1 158 ? 16.961 1.970 1.217 1.00 91.38 158 SER A O 1
ATOM 1308 N N . GLY A 1 159 ? 14.945 2.239 2.169 1.00 90.25 159 GLY A N 1
ATOM 1309 C CA . GLY A 1 159 ? 14.812 3.616 1.704 1.00 90.25 159 GLY A CA 1
ATOM 1310 C C . GLY A 1 159 ? 14.738 3.713 0.184 1.00 90.25 159 GLY A C 1
ATOM 1311 O O . GLY A 1 159 ? 14.227 2.830 -0.503 1.00 90.25 159 GLY A O 1
ATOM 1312 N N . LEU A 1 160 ? 15.312 4.792 -0.345 1.00 89.88 160 LEU A N 1
ATOM 1313 C CA . LEU A 1 160 ? 15.310 5.082 -1.779 1.00 89.88 160 LEU A CA 1
ATOM 1314 C C . LEU A 1 160 ? 16.016 4.006 -2.610 1.00 89.88 160 LEU A C 1
ATOM 1316 O O . LEU A 1 160 ? 15.506 3.630 -3.657 1.00 89.88 160 LEU A O 1
ATOM 1320 N N . LYS A 1 161 ? 17.133 3.449 -2.124 1.00 92.94 161 LYS A N 1
ATOM 1321 C CA . LYS A 1 161 ? 17.824 2.344 -2.814 1.00 92.94 161 LYS A CA 1
ATOM 1322 C C . LYS A 1 161 ? 16.956 1.083 -2.880 1.00 92.94 161 LYS A C 1
ATOM 1324 O O . LYS A 1 161 ? 16.964 0.378 -3.883 1.00 92.94 161 LYS A O 1
ATOM 1329 N N . GLY A 1 162 ? 16.182 0.814 -1.826 1.00 94.62 162 GLY A N 1
ATOM 1330 C CA . GLY A 1 162 ? 15.196 -0.271 -1.825 1.00 94.62 162 GLY A CA 1
ATOM 1331 C C . GLY A 1 162 ? 14.076 -0.049 -2.851 1.00 94.62 162 GLY A C 1
ATOM 1332 O O . GLY A 1 162 ? 13.655 -0.992 -3.523 1.00 94.62 162 GLY A O 1
ATOM 1333 N N . LEU A 1 163 ? 13.635 1.200 -3.033 1.00 94.25 163 LEU A N 1
ATOM 1334 C CA . LEU A 1 163 ? 12.644 1.562 -4.055 1.00 94.25 163 LEU A CA 1
ATOM 1335 C C . LEU A 1 163 ? 13.204 1.491 -5.483 1.00 94.25 163 LEU A C 1
ATOM 1337 O O . LEU A 1 163 ? 12.503 1.042 -6.384 1.00 94.25 163 LEU A O 1
ATOM 1341 N N . GLU A 1 164 ? 14.471 1.854 -5.701 1.00 95.25 164 GLU A N 1
ATOM 1342 C CA . GLU A 1 164 ? 15.156 1.654 -6.990 1.00 95.25 164 GLU A CA 1
ATOM 1343 C C . GLU A 1 164 ? 15.206 0.164 -7.362 1.00 95.25 164 GLU A C 1
ATOM 1345 O O . GLU A 1 164 ? 14.894 -0.210 -8.495 1.00 95.25 164 GLU A O 1
ATOM 1350 N N . PHE A 1 165 ? 15.511 -0.704 -6.390 1.00 96.56 165 PHE A N 1
ATOM 1351 C CA . PHE A 1 165 ? 15.408 -2.151 -6.576 1.00 96.56 165 PHE A CA 1
ATOM 1352 C C . PHE A 1 165 ? 13.971 -2.574 -6.903 1.00 96.56 165 PHE A C 1
ATOM 1354 O O . PHE A 1 165 ? 13.762 -3.287 -7.882 1.00 96.56 165 PHE A O 1
ATOM 1361 N N . THR A 1 166 ? 12.977 -2.086 -6.152 1.00 96.69 166 THR A N 1
ATOM 1362 C CA . THR A 1 166 ? 11.554 -2.363 -6.419 1.00 96.69 166 THR A CA 1
ATOM 1363 C C . THR A 1 166 ? 11.189 -2.011 -7.866 1.00 96.69 166 THR A C 1
ATOM 1365 O O . THR A 1 166 ? 10.617 -2.836 -8.577 1.00 96.69 166 THR A O 1
ATOM 1368 N N . ALA A 1 167 ? 11.571 -0.820 -8.341 1.00 96.88 167 ALA A N 1
ATOM 1369 C CA . ALA A 1 167 ? 11.323 -0.379 -9.712 1.00 96.88 167 ALA A CA 1
ATOM 1370 C C . ALA A 1 167 ? 11.952 -1.328 -10.746 1.00 96.88 167 ALA A C 1
ATOM 1372 O O . ALA A 1 167 ? 11.304 -1.679 -11.736 1.00 96.88 167 ALA A O 1
ATOM 1373 N N . ALA A 1 168 ? 13.179 -1.798 -10.501 1.00 97.38 168 ALA A N 1
ATOM 1374 C CA . ALA A 1 168 ? 13.846 -2.766 -11.369 1.00 97.38 168 ALA A CA 1
ATOM 1375 C C . ALA A 1 168 ? 13.105 -4.117 -11.412 1.00 97.38 168 ALA A C 1
ATOM 1377 O O . ALA A 1 168 ? 12.927 -4.684 -12.494 1.00 97.38 168 ALA A O 1
ATOM 1378 N N . ILE A 1 169 ? 12.617 -4.612 -10.268 1.00 96.69 169 ILE A N 1
ATOM 1379 C CA . ILE A 1 169 ? 11.820 -5.848 -10.185 1.00 96.69 169 ILE A CA 1
ATOM 1380 C C . ILE A 1 169 ? 10.518 -5.735 -10.967 1.00 96.69 169 ILE A C 1
ATOM 1382 O O . ILE A 1 169 ? 10.189 -6.633 -11.749 1.00 96.69 169 ILE A O 1
ATOM 1386 N N . LEU A 1 170 ? 9.783 -4.643 -10.772 1.00 96.62 170 LEU A N 1
ATOM 1387 C CA . LEU A 1 170 ? 8.511 -4.419 -11.451 1.00 96.62 170 LEU A CA 1
ATOM 1388 C C . LEU A 1 170 ? 8.716 -4.266 -12.962 1.00 96.62 170 LEU A C 1
ATOM 1390 O O . LEU A 1 170 ? 8.014 -4.910 -13.737 1.00 96.62 170 LEU A O 1
ATOM 1394 N N . SER A 1 171 ? 9.748 -3.528 -13.379 1.00 97.50 171 SER A N 1
ATOM 1395 C CA . SER A 1 171 ? 10.122 -3.387 -14.793 1.00 97.50 171 SER A CA 1
ATOM 1396 C C . SER A 1 171 ? 10.457 -4.736 -15.432 1.00 97.50 171 SER A C 1
ATOM 1398 O O . SER A 1 171 ? 9.948 -5.071 -16.501 1.00 97.50 171 SER A O 1
ATOM 1400 N N . ALA A 1 172 ? 11.275 -5.556 -14.765 1.00 96.06 172 ALA A N 1
ATOM 1401 C CA . ALA A 1 172 ? 11.615 -6.888 -15.255 1.00 96.06 172 ALA A CA 1
ATOM 1402 C C . ALA A 1 172 ? 10.389 -7.812 -15.324 1.00 96.06 172 ALA A C 1
ATOM 1404 O O . ALA A 1 172 ? 10.269 -8.589 -16.271 1.00 96.06 172 ALA A O 1
ATOM 1405 N N . THR A 1 173 ? 9.483 -7.710 -14.347 1.00 94.38 173 THR A N 1
ATOM 1406 C CA . THR A 1 173 ? 8.235 -8.483 -14.309 1.00 94.38 173 THR A CA 1
ATOM 1407 C C . THR A 1 173 ? 7.324 -8.110 -15.472 1.00 94.38 173 THR A C 1
ATOM 1409 O O . THR A 1 173 ? 6.835 -9.006 -16.153 1.00 94.38 173 THR A O 1
ATOM 1412 N N . LEU A 1 174 ? 7.168 -6.814 -15.755 1.00 95.38 174 LEU A N 1
ATOM 1413 C CA . LEU A 1 174 ? 6.382 -6.322 -16.885 1.00 95.38 174 LEU A CA 1
ATOM 1414 C C . LEU A 1 174 ? 6.956 -6.804 -18.228 1.00 95.38 174 LEU A C 1
ATOM 1416 O O . LEU A 1 174 ? 6.215 -7.276 -19.084 1.00 95.38 174 LEU A O 1
ATOM 1420 N N . LEU A 1 175 ? 8.282 -6.748 -18.399 1.00 95.62 175 LEU A N 1
ATOM 1421 C CA . LEU A 1 175 ? 8.947 -7.145 -19.647 1.00 95.62 175 LEU A CA 1
ATOM 1422 C C . LEU A 1 175 ? 8.965 -8.662 -19.883 1.00 95.62 175 LEU A C 1
ATOM 1424 O O . LEU A 1 175 ? 8.903 -9.106 -21.027 1.00 95.62 175 LEU A O 1
ATOM 1428 N N . LYS A 1 176 ? 9.107 -9.465 -18.822 1.00 92.31 176 LYS A N 1
ATOM 1429 C CA . LYS A 1 176 ? 9.259 -10.930 -18.927 1.00 92.31 176 LYS A CA 1
ATOM 1430 C C . LYS A 1 176 ? 7.970 -11.702 -18.643 1.00 92.31 176 LYS A C 1
ATOM 1432 O O . LYS A 1 176 ? 7.958 -12.917 -18.815 1.00 92.31 176 LYS A O 1
ATOM 1437 N N . GLY A 1 177 ? 6.931 -11.035 -18.143 1.00 89.25 177 GLY A N 1
ATOM 1438 C CA . GLY A 1 177 ? 5.704 -11.663 -17.644 1.00 89.25 177 GLY A CA 1
ATOM 1439 C C . GLY A 1 177 ? 5.892 -12.485 -16.361 1.00 89.25 177 GLY A C 1
ATOM 1440 O O . GLY A 1 177 ? 4.969 -13.172 -15.931 1.00 89.25 177 GLY A O 1
ATOM 1441 N N . GLN A 1 178 ? 7.081 -12.458 -15.748 1.00 89.50 178 GLN A N 1
ATOM 1442 C CA . GLN A 1 178 ? 7.392 -13.216 -14.538 1.00 89.50 178 GLN A CA 1
ATOM 1443 C C . GLN A 1 178 ? 8.429 -12.507 -13.669 1.00 89.50 178 GLN A C 1
ATOM 1445 O O . GLN A 1 178 ? 9.299 -11.791 -14.165 1.00 89.50 178 GLN A O 1
ATOM 1450 N N . HIS A 1 179 ? 8.366 -12.769 -12.364 1.00 90.44 179 HIS A N 1
ATOM 1451 C CA . HIS A 1 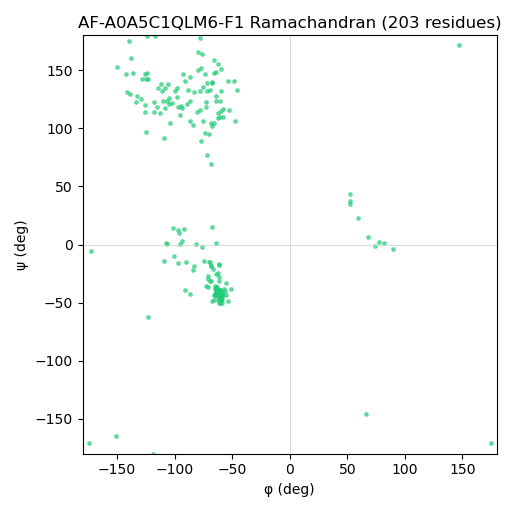179 ? 9.305 -12.220 -11.394 1.00 90.44 179 HIS A CA 1
ATOM 1452 C C . HIS A 1 179 ? 10.755 -12.650 -11.711 1.00 90.44 179 HIS A C 1
ATOM 1454 O O . HIS A 1 179 ? 10.993 -13.846 -11.895 1.00 90.44 179 HIS A O 1
ATOM 1460 N N . PRO A 1 180 ? 11.750 -11.740 -11.725 1.00 90.06 180 PRO A N 1
ATOM 1461 C CA . PRO A 1 180 ? 13.119 -12.056 -12.157 1.00 90.06 180 PRO A CA 1
ATOM 1462 C C . PRO A 1 180 ? 13.844 -13.081 -11.274 1.00 90.06 180 PRO A C 1
ATOM 1464 O O . PRO A 1 180 ? 14.728 -13.779 -11.759 1.00 90.06 180 PRO A O 1
ATOM 1467 N N . TYR A 1 181 ? 13.452 -13.187 -10.002 1.00 87.06 181 TYR A N 1
ATOM 1468 C CA . TYR A 1 181 ? 13.973 -14.174 -9.044 1.00 87.06 181 TYR A CA 1
ATOM 1469 C C . TYR A 1 181 ? 13.043 -15.383 -8.808 1.00 87.06 181 TYR A C 1
ATOM 1471 O O . TYR A 1 181 ? 13.231 -16.135 -7.855 1.00 87.06 181 TYR A O 1
ATOM 1479 N N . ALA A 1 182 ? 12.033 -15.596 -9.661 1.00 77.81 182 ALA A N 1
ATOM 1480 C CA . ALA A 1 182 ? 11.310 -16.872 -9.698 1.00 77.81 182 ALA A CA 1
ATOM 1481 C C . ALA A 1 182 ? 12.262 -18.007 -10.171 1.00 77.81 182 ALA A C 1
ATOM 1483 O O . ALA A 1 182 ? 13.155 -17.734 -10.971 1.00 77.81 182 ALA A O 1
ATOM 1484 N N . PRO A 1 183 ? 12.117 -19.271 -9.710 1.00 57.19 183 PRO A N 1
ATOM 1485 C CA . PRO A 1 183 ? 10.868 -19.900 -9.313 1.00 57.19 183 PRO A CA 1
ATOM 1486 C C . PRO A 1 183 ? 10.787 -20.100 -7.802 1.00 57.19 183 PRO A C 1
ATOM 1488 O O . PRO A 1 183 ? 11.132 -21.158 -7.272 1.00 57.19 183 PRO A O 1
ATOM 1491 N N . TRP A 1 184 ? 10.224 -19.128 -7.087 1.00 57.34 184 TRP A N 1
ATOM 1492 C CA . TRP A 1 184 ? 9.618 -19.451 -5.803 1.00 57.34 184 TRP A CA 1
ATOM 1493 C C . TRP A 1 184 ? 8.505 -20.456 -6.109 1.00 57.34 184 TRP A C 1
ATOM 1495 O O . TRP A 1 184 ? 7.511 -20.106 -6.747 1.00 57.34 184 TRP A O 1
ATOM 1505 N N . LYS A 1 185 ? 8.667 -21.726 -5.720 1.00 48.25 185 LYS A N 1
ATOM 1506 C CA . LYS A 1 185 ? 7.581 -22.715 -5.760 1.00 48.25 185 LYS A CA 1
ATOM 1507 C C . LYS A 1 185 ? 6.535 -22.337 -4.708 1.00 48.25 185 LYS A C 1
ATOM 1509 O O . LYS A 1 185 ? 6.361 -23.029 -3.709 1.00 48.25 185 LYS A O 1
ATOM 1514 N N . LEU A 1 186 ? 5.820 -21.242 -4.930 1.00 48.44 186 LEU A N 1
ATOM 1515 C CA . LEU A 1 186 ? 4.565 -20.978 -4.257 1.00 48.44 186 LEU A CA 1
ATOM 1516 C C . LEU A 1 186 ? 3.581 -21.988 -4.848 1.00 48.44 186 LEU A C 1
ATOM 1518 O O . LEU A 1 186 ? 3.023 -21.780 -5.924 1.00 48.44 186 LEU A O 1
ATOM 1522 N N . LYS A 1 187 ? 3.391 -23.134 -4.174 1.00 47.28 187 LYS A N 1
ATOM 1523 C CA . LYS A 1 187 ? 2.164 -23.920 -4.381 1.00 47.28 187 LYS A CA 1
ATOM 1524 C C . LYS A 1 187 ? 1.018 -22.910 -4.336 1.00 47.28 187 LYS A C 1
ATOM 1526 O O . LYS A 1 187 ? 1.044 -22.069 -3.443 1.00 47.28 187 LYS A O 1
ATOM 1531 N N . ARG A 1 188 ? 0.065 -22.951 -5.283 1.00 42.69 188 ARG A N 1
ATOM 1532 C CA . ARG A 1 188 ? -1.139 -22.103 -5.221 1.00 42.69 188 ARG A CA 1
ATOM 1533 C C . ARG A 1 188 ? -1.698 -22.228 -3.816 1.00 42.69 188 ARG A C 1
ATOM 1535 O O . ARG A 1 188 ? -2.208 -23.284 -3.447 1.00 42.69 188 ARG A O 1
ATOM 1542 N N . ILE A 1 189 ? -1.522 -21.189 -3.019 1.00 47.91 189 ILE A N 1
ATOM 1543 C CA . ILE A 1 189 ? -2.051 -21.186 -1.679 1.00 47.91 189 ILE A CA 1
ATOM 1544 C C . ILE A 1 189 ? -3.380 -20.468 -1.784 1.00 47.91 189 ILE A C 1
ATOM 1546 O O . ILE A 1 189 ? -3.451 -19.273 -2.045 1.00 47.91 189 ILE A O 1
ATOM 1550 N N . THR A 1 190 ? -4.456 -21.209 -1.592 1.00 47.00 190 THR A N 1
ATOM 1551 C CA . THR A 1 190 ? -5.723 -20.591 -1.229 1.00 47.00 190 THR A CA 1
ATOM 1552 C C . THR A 1 190 ? -5.481 -19.910 0.119 1.00 47.00 190 THR A C 1
ATOM 1554 O O . THR A 1 190 ? -5.103 -20.559 1.103 1.00 47.00 190 THR A O 1
ATOM 1557 N N . GLY A 1 191 ? -5.534 -18.580 0.146 1.00 45.19 191 GLY A N 1
ATOM 1558 C CA . GLY A 1 191 ? -5.495 -17.821 1.387 1.00 45.19 191 GLY A CA 1
ATOM 1559 C C . GLY A 1 191 ? -6.758 -18.141 2.171 1.00 45.19 191 GLY A C 1
ATOM 1560 O O . GLY A 1 191 ? -7.838 -17.693 1.814 1.00 45.19 191 GLY A O 1
ATOM 1561 N N . THR A 1 192 ? -6.658 -18.949 3.222 1.00 44.34 192 THR A N 1
ATOM 1562 C CA . THR A 1 192 ? -7.705 -18.971 4.238 1.00 44.34 192 THR A CA 1
ATOM 1563 C C . THR A 1 192 ? -7.520 -17.704 5.056 1.00 44.34 192 THR A C 1
ATOM 1565 O O . THR A 1 192 ? -6.560 -17.603 5.821 1.00 44.34 192 THR A O 1
ATOM 1568 N N . ASN A 1 193 ? -8.393 -16.714 4.869 1.00 51.78 193 ASN A N 1
ATOM 1569 C CA . ASN A 1 193 ? -8.461 -15.596 5.801 1.00 51.78 193 ASN A CA 1
ATOM 1570 C C . ASN A 1 193 ? -8.747 -16.168 7.193 1.00 51.78 193 ASN A C 1
ATOM 1572 O O . ASN A 1 193 ? -9.803 -16.754 7.428 1.00 51.78 193 ASN A O 1
ATOM 1576 N N . ASN A 1 194 ? -7.808 -15.988 8.124 1.00 54.00 194 ASN A N 1
ATOM 1577 C CA . ASN A 1 194 ? -7.894 -16.493 9.500 1.00 54.00 194 ASN A CA 1
ATOM 1578 C C . ASN A 1 194 ? -9.046 -15.868 10.318 1.00 54.00 194 ASN A C 1
ATOM 1580 O O . ASN A 1 194 ? -9.208 -16.187 11.493 1.00 54.00 194 ASN A O 1
ATOM 1584 N N . CYS A 1 195 ? -9.849 -14.987 9.717 1.00 58.38 195 CYS A N 1
ATOM 1585 C CA . CYS A 1 195 ? -11.020 -14.369 10.334 1.00 58.38 195 CYS A CA 1
ATOM 1586 C C . CYS A 1 195 ? -12.348 -15.085 10.025 1.00 58.38 195 CYS A C 1
ATOM 1588 O O . CYS A 1 195 ? -13.401 -14.629 10.468 1.00 58.38 195 CYS A O 1
ATOM 1590 N N . ALA A 1 196 ? -12.347 -16.186 9.263 1.00 48.69 196 ALA A N 1
ATOM 1591 C CA . ALA A 1 196 ? -13.562 -16.944 8.958 1.00 48.69 196 ALA A CA 1
ATOM 1592 C C . ALA A 1 196 ? -14.066 -17.713 10.200 1.00 48.69 196 ALA A C 1
ATOM 1594 O O . ALA A 1 196 ? -13.849 -18.913 10.334 1.00 48.69 196 ALA A O 1
ATOM 1595 N N . GLY A 1 197 ? -14.706 -17.011 11.139 1.00 50.94 197 GLY A N 1
ATOM 1596 C CA . GLY A 1 197 ? -15.291 -17.636 12.329 1.00 50.94 197 GLY A CA 1
ATOM 1597 C C . GLY A 1 197 ? -16.137 -16.745 13.244 1.00 50.94 197 GLY A C 1
ATOM 1598 O O . GLY A 1 197 ? -16.728 -17.277 14.178 1.00 50.94 197 GLY A O 1
ATOM 1599 N N . ALA A 1 198 ? -16.228 -15.427 13.019 1.00 46.81 198 ALA A N 1
ATOM 1600 C CA . ALA A 1 198 ? -16.954 -14.527 13.923 1.00 46.81 198 ALA A CA 1
ATOM 1601 C C . ALA A 1 198 ? -18.280 -14.006 13.320 1.00 46.81 198 ALA A C 1
ATOM 1603 O O . ALA A 1 198 ? -18.290 -13.575 12.163 1.00 46.81 198 ALA A O 1
ATOM 1604 N N . PRO A 1 199 ? -19.395 -14.010 14.082 1.00 45.88 199 PRO A N 1
ATOM 1605 C CA . PRO A 1 199 ? -20.661 -13.414 13.655 1.00 45.88 199 PRO A CA 1
ATOM 1606 C C . PRO A 1 199 ? -20.538 -11.893 13.464 1.00 45.88 199 PRO A C 1
ATOM 1608 O O . PRO A 1 199 ? -19.756 -11.219 14.133 1.00 45.88 199 PRO A O 1
ATOM 1611 N N . SER A 1 200 ? -21.314 -11.347 12.528 1.00 43.72 200 SER A N 1
ATOM 1612 C CA . SER A 1 200 ? -21.293 -9.933 12.149 1.00 43.72 200 SER A CA 1
ATOM 1613 C C . SER A 1 200 ? -21.938 -9.040 13.217 1.00 43.72 200 SER A C 1
ATOM 1615 O O . SER A 1 200 ? -23.151 -8.847 13.217 1.00 43.72 200 SER A O 1
ATOM 1617 N N . SER A 1 201 ? -21.132 -8.455 14.099 1.00 50.03 201 SER A N 1
ATOM 1618 C CA . SER A 1 201 ? -21.511 -7.273 14.881 1.00 50.03 201 SER A CA 1
ATOM 1619 C C . SER A 1 201 ? -20.369 -6.264 14.826 1.00 50.03 201 SER A C 1
ATOM 1621 O O . SER A 1 201 ? -19.250 -6.609 15.204 1.00 50.03 201 SER A O 1
ATOM 1623 N N . VAL A 1 202 ? -20.631 -5.046 14.350 1.00 49.88 202 VAL A N 1
ATOM 1624 C CA . VAL A 1 202 ? -19.660 -3.946 14.417 1.00 49.88 202 VAL A CA 1
ATOM 1625 C C . VAL A 1 202 ? -19.588 -3.501 15.876 1.00 49.88 202 VAL A C 1
ATOM 1627 O O . VAL A 1 202 ? -20.603 -3.110 16.449 1.00 49.88 202 VAL A O 1
ATOM 1630 N N . ARG A 1 203 ? -18.411 -3.610 16.495 1.00 54.31 203 ARG A N 1
ATOM 1631 C CA . ARG A 1 203 ? -18.125 -2.979 17.788 1.00 54.31 203 ARG A CA 1
ATOM 1632 C C . ARG A 1 203 ? -17.167 -1.825 17.534 1.00 54.31 203 ARG A C 1
ATOM 1634 O O . ARG A 1 203 ? -16.061 -2.039 17.041 1.00 54.31 203 ARG A O 1
ATOM 1641 N N . THR A 1 204 ? -17.610 -0.615 17.833 1.00 52.41 204 THR A N 1
ATOM 1642 C CA . THR A 1 204 ? -16.753 0.563 17.950 1.00 52.41 204 THR A CA 1
ATOM 1643 C C . THR A 1 204 ? -16.138 0.574 19.349 1.00 52.41 204 THR A C 1
ATOM 1645 O O . THR A 1 204 ? -16.834 0.323 20.334 1.00 52.41 204 THR A O 1
ATOM 1648 N N . CYS A 1 205 ? -14.821 0.771 19.411 1.00 53.12 205 CYS A N 1
ATOM 1649 C CA . CYS A 1 205 ? -14.055 0.942 20.644 1.00 53.12 205 CYS A CA 1
ATOM 1650 C C . CYS A 1 205 ? -13.689 2.413 20.802 1.00 53.12 205 CYS A C 1
ATOM 1652 O O . CYS A 1 205 ? -13.371 3.028 19.758 1.00 53.12 205 CYS A O 1
#

Radius of gyration: 17.05 Å; Cα contacts (8 Å, |Δi|>4): 323; chains: 1; bounding box: 44×41×43 Å

Foldseek 3Di:
DDDPPPPPFQWDWDDDPNDIWIKGFLLAFCVCVVVDPFVVQQVFFWWKADPVRDTDTWGFPGWWDFLRTIIIITHDFAFGFDDLLPDDPLVLVSLVSNLVSCVVVVPWAFAFFRSQWTQTPVRIIIGHGRVVSVVSLVRDDPLSCVRGPVLQADPPDTGSVRSVSNSVQSVCCNVVVHGPPDDPPPPPDPDPSPSPPGDGDIDDD

Secondary structure (DSSP, 8-state):
---------SEEEEEETTEEEEEEEEEEEGGGGGG--HHHHHSS-EEEE-TT--EEEE---EEEEETTEEEEEES---EEE--GGG--HHHHHHHHHHHHHHHHTT-------GGGEEEETTS-EEEPPHHHHHHHHHHS-HHHHHHHTTTTS-SS--HHHHHHHHHHHHHHHHHHSS-TT------------TTTT-----B--

Mean predicted aligned error: 6.65 Å

Solvent-accessible surface area (backbone atoms only — not comparable to full-atom values): 11860 Å² total; per-residue (Å²): 134,86,78,75,76,74,72,88,52,44,57,42,84,40,77,58,96,91,42,74,24,24,24,37,58,62,75,40,56,41,81,57,60,84,76,57,64,59,65,67,41,43,73,40,58,13,35,36,36,44,95,83,70,46,74,45,79,41,50,51,71,49,63,41,39,55,38,49,17,30,26,44,28,25,74,66,68,60,54,36,49,53,49,83,87,77,58,46,72,67,58,51,49,52,51,52,52,48,55,50,47,36,58,75,68,68,56,88,48,78,56,55,45,32,80,40,31,28,44,28,80,86,77,28,38,39,36,54,19,64,62,46,47,51,52,46,61,71,70,46,54,70,70,55,39,58,69,37,30,56,79,40,38,47,94,90,38,51,33,70,63,8,46,54,46,25,52,50,44,52,52,43,20,64,76,67,77,42,60,81,81,58,83,71,83,70,67,90,70,82,80,75,67,87,39,83,82,46,77,89,61,82,52,86,120